Protein AF-A0A1V4VV35-F1 (afdb_monomer)

Sequence (202 aa):
MDNIDLPTLIKERLFLVLATIIVALTAGGLVCMILPAKYQANTILRLSQPENGFAGDTGANRMDYNSLMMYRQLARTYCELAESEQVLQKLSERVERKLSPGDLRRMVTVRKVKDLELLEILVRDTDPYRAAFIAGSLATLLQQEEKEAWKMNNLRIIIPASPDERRVGPNIFLCMLAAGLAGMLVSFILVAVMGYLRLWRE

pLDDT: mean 76.25, std 13.45, range [33.75, 90.81]

Radius of gyration: 26.46 Å; Cα contacts (8 Å, |Δi|>4): 266; chains: 1; bounding box: 50×44×81 Å

Structure (mmCIF, N/CA/C/O backbone):
data_AF-A0A1V4VV35-F1
#
_entry.id   AF-A0A1V4VV35-F1
#
loop_
_atom_site.group_PDB
_atom_site.id
_atom_site.type_symbol
_atom_site.label_atom_id
_atom_site.label_alt_id
_atom_site.label_comp_id
_atom_site.label_asym_id
_atom_site.label_entity_id
_atom_site.label_seq_id
_atom_site.pdbx_PDB_ins_code
_atom_site.Cartn_x
_atom_site.Cartn_y
_atom_site.Cartn_z
_atom_site.occupancy
_atom_site.B_iso_or_equiv
_atom_site.auth_seq_id
_atom_site.auth_comp_id
_atom_site.auth_asym_id
_atom_site.auth_atom_id
_atom_site.pdbx_PDB_model_num
ATOM 1 N N . MET A 1 1 ? -1.180 -10.677 51.831 1.00 42.53 1 MET A N 1
ATOM 2 C CA . MET A 1 1 ? -1.296 -10.301 50.408 1.00 42.53 1 MET A CA 1
ATOM 3 C C . MET A 1 1 ? -2.708 -10.667 50.020 1.00 42.53 1 MET A C 1
ATOM 5 O O . MET A 1 1 ? -2.950 -11.826 49.713 1.00 42.53 1 MET A O 1
ATOM 9 N N . ASP A 1 2 ? -3.638 -9.734 50.225 1.00 47.44 2 ASP A N 1
ATOM 10 C CA . ASP A 1 2 ? -5.061 -9.999 50.031 1.00 47.44 2 ASP A CA 1
ATOM 11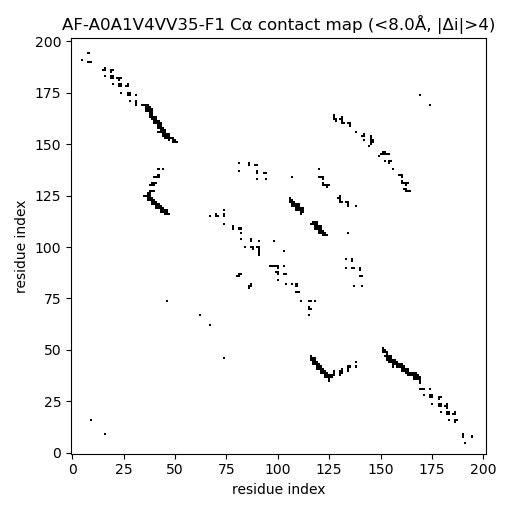 C C . ASP A 1 2 ? -5.325 -10.415 48.593 1.00 47.44 2 ASP A C 1
ATOM 13 O O . ASP A 1 2 ? -4.891 -9.766 47.638 1.00 47.44 2 ASP A O 1
ATOM 17 N N . ASN A 1 3 ? -5.998 -11.554 48.476 1.00 52.09 3 ASN A N 1
ATOM 18 C CA . ASN A 1 3 ? -6.479 -12.104 47.231 1.00 52.09 3 ASN A CA 1
ATOM 19 C C . ASN A 1 3 ? -7.544 -11.136 46.715 1.00 52.09 3 ASN A C 1
ATOM 21 O O . ASN A 1 3 ? -8.691 -11.171 47.148 1.00 52.09 3 ASN A O 1
ATOM 25 N N . ILE A 1 4 ? -7.144 -10.194 45.863 1.00 61.47 4 ILE A N 1
ATOM 26 C CA . ILE A 1 4 ? -8.090 -9.320 45.180 1.00 61.47 4 ILE A CA 1
ATOM 27 C C . ILE A 1 4 ? -8.929 -10.251 44.310 1.00 61.47 4 ILE A C 1
ATOM 29 O O . ILE A 1 4 ? -8.470 -10.699 43.257 1.00 61.47 4 ILE A O 1
ATOM 33 N N . ASP A 1 5 ? -10.142 -10.567 44.755 1.00 57.78 5 ASP A N 1
ATOM 34 C CA . ASP A 1 5 ? -11.097 -11.373 44.003 1.00 57.78 5 ASP A CA 1
ATOM 35 C C . ASP A 1 5 ? -11.648 -10.541 42.822 1.00 57.78 5 ASP A C 1
ATOM 37 O O . ASP A 1 5 ? -12.827 -10.211 42.716 1.00 57.78 5 ASP A O 1
ATOM 41 N N . LEU A 1 6 ? -10.770 -10.200 41.875 1.00 61.66 6 LEU A N 1
ATOM 42 C CA . LEU A 1 6 ? -11.095 -9.638 40.564 1.00 61.66 6 LEU A CA 1
ATOM 43 C C . LEU A 1 6 ? -12.295 -10.342 39.894 1.00 61.66 6 LEU A C 1
ATOM 45 O O . LEU A 1 6 ? -13.165 -9.641 39.368 1.00 61.66 6 LEU A O 1
ATOM 49 N N . PRO A 1 7 ? -12.420 -11.690 39.908 1.00 62.69 7 PRO A N 1
ATOM 50 C CA . PRO A 1 7 ? -13.553 -12.354 39.264 1.00 62.69 7 PRO A CA 1
ATOM 51 C C . PRO A 1 7 ? -14.913 -12.120 39.944 1.00 62.69 7 PRO A C 1
ATOM 53 O O . PRO A 1 7 ? -15.933 -12.179 39.251 1.00 62.69 7 PRO A O 1
ATOM 56 N N . THR A 1 8 ? -14.978 -11.846 41.253 1.00 61.66 8 THR A N 1
ATOM 57 C CA . THR A 1 8 ? -16.259 -11.569 41.937 1.00 61.66 8 THR A CA 1
ATOM 58 C C . THR A 1 8 ? -16.714 -10.130 41.689 1.00 61.66 8 THR A C 1
ATOM 60 O O . THR A 1 8 ? -17.877 -9.914 41.345 1.00 61.66 8 THR A O 1
ATOM 63 N N . LEU A 1 9 ? -15.780 -9.171 41.704 1.00 59.03 9 LEU A N 1
ATOM 64 C CA . LEU A 1 9 ? -16.006 -7.767 41.325 1.00 59.03 9 LEU A CA 1
ATOM 65 C C . LEU A 1 9 ? -16.506 -7.606 39.877 1.00 59.03 9 LEU A C 1
ATOM 67 O O . LEU A 1 9 ? -17.390 -6.788 39.609 1.00 59.03 9 LEU A O 1
ATOM 71 N N . ILE A 1 10 ? -15.980 -8.400 38.938 1.00 60.34 10 ILE A N 1
ATOM 72 C CA . ILE A 1 10 ? -16.415 -8.383 37.531 1.00 60.34 10 ILE A CA 1
ATOM 73 C C . ILE A 1 10 ? -17.829 -8.958 37.374 1.00 60.34 10 ILE A C 1
ATOM 75 O O . ILE A 1 10 ? -18.631 -8.399 36.625 1.00 60.34 10 ILE A O 1
ATOM 79 N N . LYS A 1 11 ? -18.165 -10.047 38.080 1.00 63.00 11 LYS A N 1
ATOM 80 C CA . LYS A 1 11 ? -19.505 -10.661 38.014 1.00 63.00 11 LYS A CA 1
ATOM 81 C C . LYS A 1 11 ? -20.604 -9.718 38.500 1.00 63.00 11 LYS A C 1
ATOM 83 O O . LYS A 1 11 ? -21.661 -9.656 37.880 1.00 63.00 11 LYS A O 1
ATOM 88 N N . GLU A 1 12 ? -20.347 -8.957 39.560 1.00 67.19 12 GLU A N 1
ATOM 89 C CA . GLU A 1 12 ? -21.323 -8.027 40.141 1.00 67.19 12 GLU A CA 1
ATOM 90 C C . GLU A 1 12 ? -21.560 -6.781 39.261 1.00 67.19 12 GLU A C 1
ATOM 92 O O . GLU A 1 12 ? -22.594 -6.118 39.347 1.00 67.19 12 GLU A O 1
ATOM 97 N N . ARG A 1 13 ? -20.612 -6.468 38.367 1.00 69.25 13 ARG A N 1
ATOM 98 C CA . ARG A 1 13 ? -20.644 -5.303 37.466 1.00 69.25 13 ARG A CA 1
ATOM 99 C C . ARG A 1 13 ? -20.572 -5.685 35.986 1.00 69.25 13 ARG A C 1
ATOM 101 O O . ARG A 1 13 ? -20.205 -4.852 35.156 1.00 69.25 13 ARG A O 1
ATOM 108 N N . LEU A 1 14 ? -20.997 -6.904 35.640 1.00 71.75 14 LEU A N 1
ATOM 109 C CA . LEU A 1 14 ? -20.983 -7.434 34.271 1.00 71.75 14 LEU A CA 1
ATOM 110 C C . LEU A 1 14 ? -21.707 -6.509 33.279 1.00 71.75 14 LEU A C 1
ATOM 112 O O . LEU A 1 14 ? -21.263 -6.342 32.147 1.00 71.75 14 LEU A O 1
ATOM 116 N N . PHE A 1 15 ? -22.777 -5.845 33.725 1.00 76.38 15 PHE A N 1
ATOM 117 C CA . PHE A 1 15 ? -23.516 -4.860 32.930 1.00 76.38 15 PHE A CA 1
ATOM 118 C C . PHE A 1 15 ? -22.639 -3.685 32.460 1.00 76.38 15 PHE A C 1
ATOM 120 O O . PHE A 1 15 ? -22.765 -3.231 31.327 1.00 76.38 15 PHE A O 1
ATOM 127 N N . LEU A 1 16 ? -21.715 -3.219 33.304 1.00 74.56 16 LEU A N 1
ATOM 128 C CA . LEU A 1 16 ? -20.831 -2.087 33.011 1.00 74.56 16 LEU A CA 1
ATOM 129 C C . LEU A 1 16 ? -19.739 -2.491 32.007 1.00 74.56 16 LEU A C 1
ATOM 131 O O . LEU A 1 16 ? -19.440 -1.737 31.085 1.00 74.56 16 LEU A O 1
ATOM 135 N N . VAL A 1 17 ? -19.215 -3.715 32.140 1.00 79.19 17 VAL A N 1
ATOM 136 C CA . VAL A 1 17 ? -18.270 -4.317 31.182 1.00 79.19 17 VAL A CA 1
ATOM 137 C C . VAL A 1 17 ? -18.921 -4.525 29.815 1.00 79.19 17 VAL A C 1
ATOM 139 O O . VAL A 1 17 ? -18.333 -4.224 28.780 1.00 79.19 17 VAL A O 1
ATOM 142 N N . LEU A 1 18 ? -20.166 -5.003 29.793 1.00 80.94 18 LEU A N 1
ATOM 143 C CA . LEU A 1 18 ? -20.905 -5.176 28.548 1.00 80.94 18 LEU A CA 1
ATOM 144 C C . LEU A 1 18 ? -21.183 -3.819 27.876 1.00 80.94 18 LEU A C 1
ATOM 146 O O . LEU A 1 18 ? -21.021 -3.688 26.665 1.00 80.94 18 LEU A O 1
ATOM 150 N N . ALA A 1 19 ? -21.545 -2.796 28.659 1.00 82.69 19 ALA A N 1
ATOM 151 C CA . ALA A 1 19 ? -21.822 -1.454 28.154 1.00 82.69 19 ALA A CA 1
ATOM 152 C C . ALA A 1 19 ? -20.590 -0.798 27.504 1.00 82.69 19 ALA A C 1
ATOM 154 O O . ALA A 1 19 ? -20.706 -0.238 26.416 1.00 82.69 19 ALA A O 1
ATOM 155 N N . THR A 1 20 ? -19.404 -0.896 28.113 1.00 81.88 20 THR A N 1
ATOM 156 C CA . THR A 1 20 ? -18.164 -0.327 27.547 1.00 81.88 20 THR A CA 1
ATOM 157 C C . THR A 1 20 ? -17.745 -1.030 26.259 1.00 81.88 20 THR A C 1
ATOM 159 O O . THR A 1 20 ? -17.336 -0.362 25.310 1.00 81.88 20 THR A O 1
ATOM 162 N N . ILE A 1 21 ? -17.910 -2.354 26.178 1.00 83.25 21 ILE A N 1
ATOM 163 C CA . ILE A 1 21 ? -17.658 -3.120 24.951 1.00 83.25 21 ILE A CA 1
ATOM 164 C C . ILE A 1 21 ? -18.637 -2.706 23.842 1.00 83.25 21 ILE A C 1
ATOM 166 O O . ILE A 1 21 ? -18.210 -2.472 22.713 1.00 83.25 21 ILE A O 1
ATOM 170 N N . ILE A 1 22 ? -19.931 -2.549 24.147 1.00 84.62 22 ILE A N 1
ATOM 171 C CA . ILE A 1 22 ? -20.940 -2.093 23.174 1.00 84.62 22 ILE A CA 1
ATOM 172 C C . ILE A 1 22 ? -20.623 -0.674 22.674 1.00 84.62 22 ILE A C 1
ATOM 174 O O . ILE A 1 22 ? -20.690 -0.411 21.470 1.00 84.62 22 ILE A O 1
ATOM 178 N N . VAL A 1 23 ? -20.224 0.237 23.564 1.00 86.62 23 VAL A N 1
ATOM 179 C CA . VAL A 1 23 ? -19.809 1.599 23.187 1.00 86.62 23 VAL A CA 1
ATOM 180 C C . VAL A 1 23 ? -18.550 1.569 22.314 1.00 86.62 23 VAL A C 1
ATOM 182 O O . VAL A 1 23 ? -18.492 2.251 21.295 1.00 86.62 23 VAL A O 1
ATOM 185 N N . ALA A 1 24 ? -17.562 0.736 22.646 1.00 84.62 24 ALA A N 1
ATOM 186 C CA . ALA A 1 24 ? -16.349 0.596 21.844 1.00 84.62 24 ALA A CA 1
ATOM 187 C C . ALA A 1 24 ? -16.635 0.014 20.449 1.00 84.62 24 ALA A C 1
ATOM 189 O O . ALA A 1 24 ? -16.094 0.500 19.457 1.00 84.62 24 ALA A O 1
ATOM 190 N N . LEU A 1 25 ? -17.520 -0.983 20.348 1.00 84.50 25 LEU A N 1
ATOM 191 C CA . LEU A 1 25 ? -17.922 -1.584 19.073 1.00 84.50 25 LEU A CA 1
ATOM 192 C C . LEU A 1 25 ? -18.711 -0.608 18.194 1.00 84.50 25 LEU A C 1
ATOM 194 O O . LEU A 1 25 ? -18.442 -0.511 16.997 1.00 84.50 25 LEU A O 1
ATOM 198 N N . THR A 1 26 ? -19.655 0.137 18.774 1.00 82.50 26 THR A N 1
ATOM 199 C CA . THR A 1 26 ? -20.428 1.152 18.040 1.00 82.50 26 THR A CA 1
ATOM 200 C C . THR A 1 26 ? -19.533 2.297 17.569 1.00 82.50 26 THR A C 1
ATOM 202 O O . THR A 1 26 ? -19.578 2.652 16.391 1.00 82.50 26 THR A O 1
ATOM 205 N N . ALA A 1 27 ? -18.644 2.803 18.430 1.00 82.06 27 ALA A N 1
ATOM 206 C CA . ALA A 1 27 ? -17.640 3.797 18.056 1.00 82.06 27 ALA A CA 1
ATOM 207 C C . ALA A 1 27 ? -16.693 3.277 16.960 1.00 82.06 27 ALA A C 1
ATOM 209 O O . ALA A 1 27 ? -16.462 3.966 15.970 1.00 82.06 27 ALA A O 1
ATOM 210 N N . GLY A 1 28 ? -16.190 2.044 17.082 1.00 80.62 28 GLY A N 1
ATOM 211 C CA . GLY A 1 28 ? -15.323 1.418 16.081 1.00 80.62 28 GLY A CA 1
ATOM 212 C C . GLY A 1 28 ? -16.002 1.232 14.721 1.00 80.62 28 GLY A C 1
ATOM 213 O O . GLY A 1 28 ? -15.382 1.473 13.683 1.00 80.62 28 GLY A O 1
ATOM 214 N N . GLY A 1 29 ? -17.287 0.864 14.716 1.00 79.62 29 GLY A N 1
ATOM 215 C CA . GLY A 1 29 ? -18.105 0.778 13.505 1.00 79.62 29 GLY A CA 1
ATOM 216 C C . GLY A 1 29 ? -18.306 2.140 12.833 1.00 79.62 29 GLY A C 1
ATOM 217 O O . GLY A 1 29 ? -18.072 2.268 11.632 1.00 79.62 29 GLY A O 1
ATOM 218 N N . LEU A 1 30 ? -18.654 3.169 13.614 1.00 80.19 30 LEU A N 1
ATOM 219 C CA . LEU A 1 30 ? -18.801 4.551 13.138 1.00 80.19 30 LEU A CA 1
ATOM 220 C C . LEU A 1 30 ? -17.497 5.093 12.540 1.00 80.19 30 LEU A C 1
ATOM 222 O O . LEU A 1 30 ? -17.502 5.624 11.432 1.00 80.19 30 LEU A O 1
ATOM 226 N N . VAL A 1 31 ? -16.367 4.901 13.225 1.00 78.25 31 VAL A N 1
ATOM 227 C CA . VAL A 1 31 ? -15.041 5.301 12.722 1.00 78.25 31 VAL A CA 1
ATOM 228 C C . VAL A 1 31 ? -14.728 4.608 11.394 1.00 78.25 31 VAL A C 1
ATOM 230 O O . VAL A 1 31 ? -14.222 5.243 10.472 1.00 78.25 31 VAL A O 1
ATOM 233 N N . CYS A 1 32 ? -15.073 3.325 11.257 1.00 73.88 32 CYS A N 1
ATOM 234 C CA . CYS A 1 32 ? -14.868 2.580 10.018 1.00 73.88 32 CYS A CA 1
ATOM 235 C C . CYS A 1 32 ? -15.725 3.099 8.850 1.00 73.88 32 CYS A C 1
ATOM 237 O O . CYS A 1 32 ? -15.257 3.091 7.715 1.00 73.88 32 CYS A O 1
ATOM 239 N N . MET A 1 33 ? -16.938 3.598 9.118 1.00 70.75 33 MET A N 1
ATOM 240 C CA . MET A 1 33 ? -17.793 4.222 8.097 1.00 70.75 33 MET A CA 1
ATOM 241 C C . MET A 1 33 ? -17.318 5.619 7.674 1.00 70.75 33 MET A C 1
ATOM 243 O O . MET A 1 33 ? -17.603 6.039 6.556 1.00 70.75 33 MET A O 1
ATOM 247 N N . ILE A 1 34 ? -16.601 6.333 8.546 1.00 73.56 34 ILE A N 1
ATOM 248 C CA . ILE A 1 34 ? -16.059 7.673 8.265 1.00 73.56 34 ILE A CA 1
ATOM 249 C C . ILE A 1 34 ? -14.697 7.592 7.552 1.00 73.56 34 ILE A C 1
ATOM 251 O O . ILE A 1 34 ? -14.317 8.509 6.824 1.00 73.56 34 ILE A O 1
ATOM 255 N N . LEU A 1 35 ? -13.950 6.498 7.737 1.00 73.81 35 LEU A N 1
ATOM 256 C CA . LEU A 1 35 ? -12.671 6.277 7.061 1.00 73.81 35 LEU A CA 1
ATOM 257 C C . LEU A 1 35 ? -12.863 6.213 5.532 1.00 73.81 35 LEU A C 1
ATOM 259 O O . LEU A 1 35 ? -13.739 5.491 5.051 1.00 73.81 35 LEU A O 1
ATOM 263 N N . PRO A 1 36 ? -12.035 6.928 4.745 1.00 68.69 36 PRO A N 1
ATOM 264 C CA . PRO A 1 36 ? -12.220 7.001 3.304 1.00 68.69 36 PRO A CA 1
ATOM 265 C C . PRO A 1 36 ? -12.018 5.628 2.657 1.00 68.69 36 PRO A C 1
ATOM 267 O O . PRO A 1 36 ? -11.101 4.878 3.014 1.00 68.69 36 PRO A O 1
ATOM 270 N N . ALA A 1 37 ? -12.879 5.315 1.685 1.00 71.88 37 ALA A N 1
ATOM 271 C CA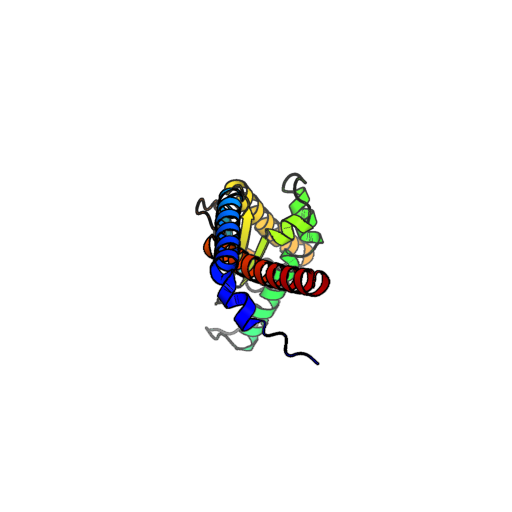 . ALA A 1 37 ? -12.760 4.106 0.884 1.00 71.88 37 ALA A CA 1
ATOM 272 C C . ALA A 1 37 ? -11.385 4.071 0.208 1.00 71.88 37 ALA A C 1
ATOM 274 O O . ALA A 1 37 ? -10.960 5.052 -0.401 1.00 71.88 37 ALA A O 1
ATOM 275 N N . LYS A 1 38 ? -10.691 2.938 0.327 1.00 79.19 38 LYS A N 1
ATOM 276 C CA . LYS A 1 38 ? -9.418 2.715 -0.363 1.00 79.19 38 LYS A CA 1
ATOM 277 C C . LYS A 1 38 ? -9.673 1.872 -1.603 1.00 79.19 38 LYS A C 1
ATOM 279 O O . LYS A 1 38 ? -10.256 0.793 -1.501 1.00 79.19 38 LYS A O 1
ATOM 284 N N . TYR A 1 39 ? -9.214 2.359 -2.743 1.00 82.88 39 TYR A N 1
ATOM 285 C CA . TYR A 1 39 ? -9.205 1.676 -4.031 1.00 82.88 39 TYR A CA 1
ATOM 286 C C . TYR A 1 39 ? -7.804 1.139 -4.298 1.00 82.88 39 TYR A C 1
ATOM 288 O O . TYR A 1 39 ? -6.837 1.600 -3.688 1.00 82.88 39 TYR A O 1
ATOM 296 N N . GLN A 1 40 ? -7.684 0.140 -5.165 1.00 84.62 40 GLN A N 1
ATOM 297 C CA . GLN A 1 40 ? -6.402 -0.493 -5.457 1.00 84.62 40 GLN A CA 1
ATOM 298 C C . GLN A 1 40 ? -6.220 -0.651 -6.954 1.00 84.62 40 GLN A C 1
ATOM 300 O O . GLN A 1 40 ? -6.916 -1.446 -7.561 1.00 84.62 40 GLN A O 1
ATOM 305 N N . ALA A 1 41 ? -5.233 0.022 -7.528 1.00 87.62 41 ALA A N 1
ATOM 306 C CA . ALA A 1 41 ? -4.806 -0.270 -8.889 1.00 87.62 41 ALA A CA 1
ATOM 307 C C . ALA A 1 41 ? -3.655 -1.277 -8.872 1.00 87.62 41 ALA A C 1
ATOM 309 O O . ALA A 1 41 ? -2.818 -1.257 -7.960 1.00 87.62 41 ALA A O 1
ATOM 310 N N . ASN A 1 42 ? -3.593 -2.137 -9.885 1.00 87.44 42 ASN A N 1
ATOM 311 C CA . ASN A 1 42 ? -2.464 -3.029 -10.105 1.00 87.44 42 ASN A CA 1
ATOM 312 C C . ASN A 1 42 ? -1.897 -2.895 -11.522 1.00 87.44 42 ASN A C 1
ATOM 314 O O . ASN A 1 42 ? -2.584 -2.520 -12.469 1.00 87.44 42 ASN A O 1
ATOM 318 N N . THR A 1 43 ? -0.607 -3.180 -11.650 1.00 86.00 43 THR A N 1
ATOM 319 C CA . THR A 1 43 ? 0.100 -3.290 -12.930 1.00 86.00 43 THR A CA 1
ATOM 320 C C . THR A 1 43 ? 1.082 -4.448 -12.849 1.00 86.00 43 THR A C 1
ATOM 322 O O . THR A 1 43 ? 1.630 -4.729 -11.777 1.00 86.00 43 THR A O 1
ATOM 325 N N . ILE A 1 44 ? 1.265 -5.151 -13.967 1.00 84.19 44 ILE A N 1
ATOM 326 C CA . ILE A 1 44 ? 2.080 -6.368 -14.021 1.00 84.19 44 ILE A CA 1
ATOM 327 C C . ILE A 1 44 ? 3.209 -6.178 -15.028 1.00 84.19 44 ILE A C 1
ATOM 329 O O . ILE A 1 44 ? 2.980 -5.928 -16.216 1.00 84.19 44 ILE A O 1
ATOM 333 N N . LEU A 1 45 ? 4.436 -6.339 -14.537 1.00 83.06 45 LEU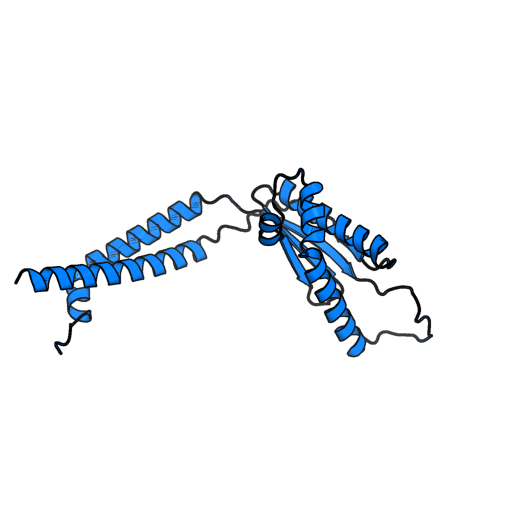 A N 1
ATOM 334 C CA . LEU A 1 45 ? 5.666 -6.291 -15.313 1.00 83.06 45 LEU A CA 1
ATOM 335 C C . LEU A 1 45 ? 6.246 -7.700 -15.445 1.00 83.06 45 LEU A C 1
ATOM 337 O O . LEU A 1 45 ? 6.322 -8.434 -14.462 1.00 83.06 45 LEU A O 1
ATOM 341 N N . ARG A 1 46 ? 6.689 -8.064 -16.649 1.00 81.88 46 ARG A N 1
ATOM 342 C CA . ARG A 1 46 ? 7.504 -9.255 -16.889 1.00 81.88 46 ARG A CA 1
ATOM 343 C C . ARG A 1 46 ? 8.969 -8.938 -16.685 1.00 81.88 46 ARG A C 1
ATOM 345 O O . ARG A 1 46 ? 9.458 -7.952 -17.237 1.00 81.88 46 ARG A O 1
ATOM 352 N N . LEU A 1 47 ? 9.652 -9.842 -16.003 1.00 73.62 47 LEU A N 1
ATOM 353 C CA . LEU A 1 47 ? 11.101 -9.948 -15.969 1.00 73.62 47 LEU A CA 1
ATOM 354 C C . LEU A 1 47 ? 11.529 -10.876 -17.112 1.00 73.62 47 LEU A C 1
ATOM 356 O O . LEU A 1 47 ? 11.104 -12.025 -17.177 1.00 73.62 47 LEU A O 1
ATOM 360 N N . SER A 1 48 ? 12.328 -10.366 -18.042 1.00 66.44 48 SER A N 1
ATOM 361 C CA . SER A 1 48 ? 12.956 -11.134 -19.121 1.00 66.44 48 SER A CA 1
ATOM 362 C C . SER A 1 48 ? 14.461 -11.241 -18.856 1.00 66.44 48 SER A C 1
ATOM 364 O O . SER A 1 48 ? 15.029 -10.414 -18.147 1.00 66.44 48 SER A O 1
ATOM 366 N N . GLN A 1 49 ? 15.104 -12.289 -19.362 1.00 58.16 49 GLN A N 1
ATOM 367 C CA . GLN A 1 49 ? 16.534 -12.517 -19.152 1.00 58.16 49 GLN A CA 1
ATOM 368 C C . GLN A 1 49 ? 17.371 -11.467 -19.914 1.00 58.16 49 GLN A C 1
ATOM 370 O O . GLN A 1 49 ? 17.007 -11.140 -21.045 1.00 58.16 49 GLN A O 1
ATOM 375 N N . PRO A 1 50 ? 18.488 -10.963 -19.345 1.00 51.75 50 PRO A N 1
ATOM 376 C CA . PRO A 1 50 ? 19.399 -10.080 -20.071 1.00 51.75 50 PRO A CA 1
ATOM 377 C C . PRO A 1 50 ? 19.902 -10.747 -21.351 1.00 51.75 50 PRO A C 1
ATOM 379 O O . PRO A 1 50 ? 20.531 -11.800 -21.295 1.00 51.75 50 PRO A O 1
ATOM 382 N N . GLU A 1 51 ? 19.684 -10.093 -22.494 1.00 45.91 51 GLU A N 1
ATOM 383 C CA . GLU A 1 51 ? 20.239 -10.488 -23.803 1.00 45.91 51 GLU A CA 1
ATOM 384 C C . GLU A 1 51 ? 21.774 -10.346 -23.881 1.00 45.91 51 GLU A C 1
ATOM 386 O O . GLU A 1 51 ? 22.397 -10.722 -24.873 1.00 45.91 51 GLU A O 1
ATOM 391 N N . ASN A 1 52 ? 22.431 -9.861 -22.826 1.00 37.44 52 ASN A N 1
ATOM 392 C CA . ASN A 1 52 ? 23.853 -9.550 -22.854 1.00 37.44 52 ASN A CA 1
ATOM 393 C C . ASN A 1 52 ? 24.683 -10.680 -22.214 1.00 37.44 52 ASN A C 1
ATOM 395 O O . ASN A 1 52 ? 24.946 -10.660 -21.013 1.00 37.44 52 ASN A O 1
ATOM 399 N N . GLY A 1 53 ? 25.160 -11.625 -23.037 1.00 39.16 53 GLY A N 1
ATOM 400 C CA . GLY A 1 53 ? 26.507 -12.194 -22.846 1.00 39.16 53 GLY A CA 1
ATOM 401 C C . GLY A 1 53 ? 26.682 -13.675 -22.486 1.00 39.16 53 GLY A C 1
ATOM 402 O O . GLY A 1 53 ? 27.817 -14.075 -22.264 1.00 39.16 53 GLY A O 1
ATOM 403 N N . PHE A 1 54 ? 25.640 -14.508 -22.483 1.00 34.03 54 PHE A N 1
ATOM 404 C CA . PHE A 1 54 ? 25.802 -15.974 -22.494 1.00 34.03 54 PHE A CA 1
ATOM 405 C C . PHE A 1 54 ? 24.979 -16.586 -23.630 1.00 34.03 54 PHE A C 1
ATOM 407 O O . PHE A 1 54 ? 24.112 -17.431 -23.432 1.00 34.03 54 PHE A O 1
ATOM 414 N N . ALA A 1 55 ? 25.270 -16.147 -24.857 1.00 40.94 55 ALA A N 1
ATOM 415 C CA . ALA A 1 55 ? 24.965 -16.922 -26.054 1.00 40.94 55 ALA A CA 1
ATOM 416 C C . ALA A 1 55 ? 25.951 -18.102 -26.124 1.00 40.94 55 ALA A C 1
ATOM 418 O O . ALA A 1 55 ? 26.919 -18.093 -26.878 1.00 40.94 55 ALA A O 1
ATOM 419 N N . GLY A 1 56 ? 25.721 -19.084 -25.258 1.00 33.75 56 GLY A N 1
ATOM 420 C CA . GLY A 1 56 ? 26.301 -20.415 -25.313 1.00 33.75 56 GLY A CA 1
ATOM 421 C C . GLY A 1 56 ? 25.152 -21.401 -25.428 1.00 33.75 56 GLY A C 1
ATOM 422 O O . GLY A 1 56 ? 24.658 -21.894 -24.424 1.00 33.75 56 GLY A O 1
ATOM 423 N N . ASP A 1 57 ? 24.666 -21.553 -26.657 1.00 42.47 57 ASP A N 1
ATOM 424 C CA . ASP A 1 57 ? 24.256 -22.825 -27.252 1.00 42.47 57 ASP A CA 1
ATOM 425 C C . ASP A 1 57 ? 23.843 -23.938 -26.267 1.00 42.47 57 ASP A C 1
ATOM 427 O O . ASP A 1 57 ? 24.701 -24.636 -25.739 1.00 42.47 57 ASP A O 1
ATOM 431 N N . THR A 1 58 ? 22.545 -24.124 -26.008 1.00 34.41 58 THR A N 1
ATOM 432 C CA . THR A 1 58 ? 21.844 -25.412 -26.198 1.00 34.41 58 THR A CA 1
ATOM 433 C C . THR A 1 58 ? 20.383 -25.327 -25.758 1.00 34.41 58 THR A C 1
ATOM 435 O O . THR A 1 58 ? 19.991 -24.544 -24.897 1.00 34.41 58 THR A O 1
ATOM 438 N N . GLY A 1 59 ? 19.555 -26.128 -26.422 1.00 36.34 59 GLY A N 1
ATOM 439 C CA . GLY A 1 59 ? 18.105 -26.098 -26.346 1.00 36.34 59 GLY A CA 1
ATOM 440 C C . GLY A 1 59 ? 17.460 -26.426 -24.994 1.00 36.34 59 GLY A C 1
ATOM 441 O O . GLY A 1 59 ? 18.054 -26.982 -24.080 1.00 36.34 59 GLY A O 1
ATOM 442 N N . ALA A 1 60 ? 16.147 -26.198 -25.003 1.00 36.31 60 ALA A N 1
ATOM 443 C CA . ALA A 1 60 ? 15.137 -26.906 -24.224 1.00 36.31 60 ALA A CA 1
ATOM 444 C C . ALA A 1 60 ? 15.058 -26.624 -22.711 1.00 36.31 60 ALA A C 1
ATOM 446 O O . ALA A 1 60 ? 15.774 -27.188 -21.894 1.00 36.31 60 ALA A O 1
ATOM 447 N N . ASN A 1 61 ? 14.009 -25.880 -22.346 1.00 46.06 61 ASN A N 1
ATOM 448 C CA . ASN A 1 61 ? 12.974 -26.342 -21.412 1.00 46.06 61 ASN A CA 1
ATOM 449 C C . ASN A 1 61 ? 13.444 -27.122 -20.167 1.00 46.06 61 ASN A C 1
ATOM 451 O O . ASN A 1 61 ? 12.940 -28.207 -19.864 1.00 46.06 61 ASN A O 1
ATOM 455 N N . ARG A 1 62 ? 14.386 -26.561 -19.415 1.00 44.47 62 ARG A N 1
ATOM 456 C CA . ARG A 1 62 ? 14.666 -26.990 -18.049 1.00 44.47 62 ARG A CA 1
ATOM 457 C C . ARG A 1 62 ? 14.737 -25.746 -17.184 1.00 44.47 62 ARG A C 1
ATOM 459 O O . ARG A 1 62 ? 15.718 -25.014 -17.225 1.00 44.47 62 ARG A O 1
ATOM 466 N N . MET A 1 63 ? 13.671 -25.506 -16.417 1.00 53.94 63 MET A N 1
ATOM 467 C CA . MET A 1 63 ? 13.740 -24.702 -15.197 1.00 53.94 63 MET A CA 1
ATOM 468 C C . MET A 1 63 ? 14.775 -25.357 -14.283 1.00 53.94 63 MET A C 1
ATOM 470 O O . MET A 1 63 ? 14.458 -26.231 -13.479 1.00 53.94 63 MET A O 1
ATOM 474 N N . ASP A 1 64 ? 16.034 -24.992 -14.476 1.00 62.38 64 ASP A N 1
ATOM 475 C CA . ASP A 1 64 ? 17.125 -25.458 -13.646 1.00 62.38 64 ASP A CA 1
ATOM 476 C C . ASP A 1 64 ? 17.027 -24.738 -12.298 1.00 62.38 64 ASP A C 1
ATOM 478 O O . ASP A 1 64 ? 16.720 -23.541 -12.250 1.00 62.38 64 ASP A O 1
ATOM 482 N N . TYR A 1 65 ? 17.261 -25.432 -11.188 1.00 61.69 65 TYR A N 1
ATOM 483 C CA . TYR A 1 65 ? 17.092 -24.863 -9.841 1.00 61.69 65 TYR A CA 1
ATOM 484 C C . TYR A 1 65 ? 17.896 -23.557 -9.657 1.00 61.69 65 TYR A C 1
ATOM 486 O O . TYR A 1 65 ? 17.453 -22.625 -8.982 1.00 61.69 65 TYR A O 1
ATOM 494 N N . ASN A 1 66 ? 19.042 -23.463 -10.337 1.00 69.62 66 ASN A N 1
ATOM 495 C CA . ASN A 1 66 ? 19.890 -22.275 -10.394 1.00 69.62 66 ASN A CA 1
ATOM 496 C C . ASN A 1 66 ? 19.183 -21.072 -11.057 1.00 69.62 66 ASN A C 1
ATOM 498 O O . ASN A 1 66 ? 19.146 -19.982 -10.485 1.00 69.62 66 ASN A O 1
ATOM 502 N N . SER A 1 67 ? 18.514 -21.282 -12.197 1.00 68.56 67 SER A N 1
ATOM 503 C CA . SER A 1 67 ? 17.741 -20.232 -12.880 1.00 68.56 67 SER A CA 1
ATOM 504 C C . SER A 1 67 ? 16.614 -19.686 -11.995 1.00 68.56 67 SER A C 1
ATOM 506 O O . SER A 1 67 ? 16.436 -18.473 -11.881 1.00 68.56 67 SER A O 1
ATOM 508 N N . LEU A 1 68 ? 15.921 -20.563 -11.261 1.00 71.69 68 LEU A N 1
ATOM 509 C CA . LEU A 1 68 ? 14.857 -20.173 -10.336 1.00 71.69 68 LEU A CA 1
ATOM 510 C C . LEU A 1 68 ? 15.394 -19.323 -9.172 1.00 71.69 68 LEU A C 1
ATOM 512 O O . LEU A 1 68 ? 14.749 -18.367 -8.737 1.00 71.69 68 LEU A O 1
ATOM 516 N N . MET A 1 69 ? 16.584 -19.652 -8.663 1.00 73.75 69 MET A N 1
ATOM 517 C CA . MET A 1 69 ? 17.251 -18.880 -7.614 1.00 73.75 69 MET A CA 1
ATOM 518 C C . MET A 1 69 ? 17.670 -17.490 -8.116 1.00 73.75 69 MET A C 1
ATOM 520 O O . MET A 1 69 ? 17.433 -16.501 -7.417 1.00 73.75 69 MET A O 1
ATOM 524 N N . MET A 1 70 ? 18.180 -17.399 -9.347 1.00 74.25 70 MET A N 1
ATOM 525 C CA . MET A 1 70 ? 18.504 -16.129 -10.000 1.00 74.25 70 MET A CA 1
ATOM 526 C C . MET A 1 70 ? 17.255 -15.249 -10.177 1.00 74.25 70 MET A C 1
ATOM 528 O O . MET A 1 70 ? 17.270 -14.090 -9.760 1.00 74.25 70 MET A O 1
ATOM 532 N N . TYR A 1 71 ? 16.143 -15.796 -10.689 1.00 73.69 71 TYR A N 1
ATOM 533 C CA . TYR A 1 71 ? 14.875 -15.062 -10.815 1.00 73.69 71 TYR A CA 1
ATOM 534 C C . TYR A 1 71 ? 14.357 -14.568 -9.463 1.00 73.69 71 TYR A C 1
ATOM 536 O O . TYR A 1 71 ? 13.938 -13.417 -9.337 1.00 73.69 71 TYR A O 1
ATOM 544 N N . ARG A 1 72 ? 14.441 -15.396 -8.410 1.00 77.56 72 ARG A N 1
ATOM 545 C CA . ARG A 1 72 ? 14.081 -14.967 -7.047 1.00 77.56 72 ARG A CA 1
ATOM 546 C C . ARG A 1 72 ? 14.903 -13.773 -6.592 1.00 77.56 72 ARG A C 1
ATOM 548 O O . ARG A 1 72 ? 14.333 -12.903 -5.932 1.00 77.56 72 ARG A O 1
ATOM 555 N N . GLN A 1 73 ? 16.202 -13.763 -6.882 1.00 78.88 73 GLN A N 1
ATOM 556 C CA . GLN A 1 73 ? 17.114 -12.698 -6.481 1.00 78.88 73 GLN A CA 1
ATOM 557 C C . GLN A 1 73 ? 16.857 -11.418 -7.274 1.00 78.88 73 GLN A C 1
ATOM 559 O O . GLN A 1 73 ? 16.582 -10.398 -6.653 1.00 78.88 73 GLN A O 1
ATOM 564 N N . LEU A 1 74 ? 16.812 -11.495 -8.608 1.00 79.06 74 LEU A N 1
ATOM 565 C CA . LEU A 1 74 ? 16.436 -10.379 -9.485 1.00 79.06 74 LEU A CA 1
ATOM 566 C C . LEU A 1 74 ? 15.132 -9.740 -9.020 1.00 79.06 74 LEU A C 1
ATOM 568 O O . LEU A 1 74 ? 15.075 -8.549 -8.736 1.00 79.06 74 LEU A O 1
ATOM 572 N N . ALA A 1 75 ? 14.092 -10.550 -8.855 1.00 80.50 75 ALA A N 1
ATOM 573 C CA . ALA A 1 75 ? 12.790 -10.047 -8.475 1.00 80.50 75 ALA A CA 1
ATOM 574 C C . ALA A 1 75 ? 12.783 -9.435 -7.055 1.00 80.50 75 ALA A C 1
ATOM 576 O O . ALA A 1 75 ? 12.015 -8.512 -6.806 1.00 80.50 75 ALA A O 1
ATOM 577 N N . ARG A 1 76 ? 13.630 -9.900 -6.112 1.00 83.50 76 ARG A N 1
ATOM 578 C CA . ARG A 1 76 ? 13.834 -9.202 -4.818 1.00 83.50 76 ARG A CA 1
ATOM 579 C C . ARG A 1 76 ? 14.484 -7.842 -5.031 1.00 83.50 76 ARG A C 1
ATOM 581 O O . ARG A 1 76 ? 13.981 -6.861 -4.501 1.00 83.50 76 ARG A O 1
ATOM 588 N N . THR A 1 77 ? 15.553 -7.786 -5.816 1.00 84.38 77 THR A N 1
ATOM 589 C CA . THR A 1 77 ? 16.272 -6.544 -6.095 1.00 84.38 77 THR A CA 1
ATOM 590 C C . THR A 1 77 ? 15.363 -5.513 -6.759 1.00 84.38 77 THR A C 1
ATOM 592 O O . THR A 1 77 ? 15.377 -4.357 -6.359 1.00 84.38 77 THR A O 1
ATOM 595 N N . TYR A 1 78 ? 14.508 -5.916 -7.703 1.00 82.88 78 TYR A N 1
ATOM 596 C CA . TYR A 1 78 ? 13.533 -5.005 -8.309 1.00 82.88 78 TYR A CA 1
ATOM 597 C C . TYR A 1 78 ? 12.451 -4.537 -7.327 1.00 82.88 78 TYR A C 1
ATOM 599 O O . TYR A 1 78 ? 12.070 -3.371 -7.379 1.00 82.88 78 TYR A O 1
ATOM 607 N N . CYS A 1 79 ? 11.981 -5.398 -6.413 1.00 84.81 79 CYS A N 1
ATOM 608 C CA . CYS A 1 79 ? 11.100 -4.966 -5.320 1.00 84.81 79 CYS A CA 1
ATOM 609 C C . CYS A 1 79 ? 11.782 -3.903 -4.442 1.00 84.81 79 CYS A C 1
ATOM 611 O O . CYS A 1 79 ? 11.198 -2.854 -4.189 1.00 84.81 79 CYS A O 1
ATOM 613 N N . GLU A 1 80 ? 13.019 -4.153 -4.005 1.00 85.62 80 GLU A N 1
ATOM 614 C CA . GLU A 1 80 ? 13.777 -3.222 -3.158 1.00 85.62 80 GLU A CA 1
ATOM 615 C C . GLU A 1 80 ? 14.087 -1.907 -3.881 1.00 85.62 80 GLU A C 1
ATOM 617 O O . GLU A 1 80 ? 13.980 -0.836 -3.289 1.00 85.62 80 GLU A O 1
ATOM 622 N N . LEU A 1 81 ? 14.408 -1.970 -5.175 1.00 86.50 81 LEU A N 1
ATOM 623 C CA . LEU A 1 81 ? 14.650 -0.791 -6.000 1.00 86.50 81 LEU A CA 1
ATOM 624 C C . LEU A 1 81 ? 13.380 0.051 -6.162 1.00 86.50 81 LEU A C 1
ATOM 626 O O . LEU A 1 81 ? 13.440 1.272 -6.031 1.00 86.50 81 LEU A O 1
ATOM 630 N N . ALA A 1 82 ? 12.228 -0.581 -6.392 1.00 85.56 82 ALA A N 1
ATOM 631 C CA . ALA A 1 82 ? 10.947 0.113 -6.518 1.00 85.56 82 ALA A CA 1
ATOM 632 C C . ALA A 1 82 ? 10.531 0.854 -5.241 1.00 85.56 82 ALA A C 1
ATOM 634 O O . ALA A 1 82 ? 9.878 1.893 -5.318 1.00 85.56 82 ALA A O 1
ATOM 635 N N . GLU A 1 83 ? 10.925 0.333 -4.080 1.00 86.25 83 GLU A N 1
ATOM 636 C CA . GLU A 1 83 ? 10.671 0.939 -2.770 1.00 86.25 83 GLU A CA 1
ATOM 637 C C . GLU A 1 83 ? 11.829 1.822 -2.276 1.00 86.25 83 GLU A C 1
ATOM 639 O O . GLU A 1 83 ? 11.764 2.374 -1.172 1.00 86.25 83 GLU A O 1
ATOM 644 N N . SER A 1 84 ? 12.890 1.970 -3.075 1.00 89.06 84 SER A N 1
ATOM 645 C CA . SER A 1 84 ? 14.043 2.793 -2.724 1.00 89.06 84 SER A CA 1
ATOM 646 C C . SER A 1 84 ? 13.682 4.277 -2.698 1.00 89.06 84 SER A C 1
ATOM 648 O O . SER A 1 84 ? 12.851 4.761 -3.471 1.00 89.06 84 SER A O 1
ATOM 650 N N . GLU A 1 85 ? 14.344 5.029 -1.819 1.00 87.00 85 GLU A N 1
ATOM 651 C CA . GLU A 1 85 ? 14.083 6.460 -1.643 1.00 87.00 85 GLU A CA 1
ATOM 652 C C . GLU A 1 85 ? 14.282 7.251 -2.942 1.00 87.00 85 GLU A C 1
ATOM 654 O O . GLU A 1 85 ? 13.466 8.109 -3.262 1.00 87.00 85 GLU A O 1
ATOM 659 N N . GLN A 1 86 ? 15.295 6.900 -3.739 1.00 86.75 86 GLN A N 1
ATOM 660 C CA . GLN A 1 86 ? 15.586 7.557 -5.016 1.00 86.75 86 GLN A CA 1
ATOM 661 C C . GLN A 1 86 ? 14.443 7.390 -6.027 1.00 86.75 86 GLN A C 1
ATOM 663 O O . GLN A 1 86 ? 14.011 8.364 -6.645 1.00 86.75 86 GLN A O 1
ATOM 668 N N . VAL A 1 87 ? 13.917 6.169 -6.179 1.00 87.88 87 VAL A N 1
ATOM 669 C CA . VAL A 1 87 ? 12.810 5.889 -7.107 1.00 87.88 87 VAL A CA 1
ATOM 670 C C . VAL A 1 87 ? 11.515 6.530 -6.614 1.00 87.88 87 VAL A C 1
ATOM 672 O O . VAL A 1 87 ? 10.793 7.144 -7.401 1.00 87.88 87 VAL A O 1
ATOM 675 N N . LEU A 1 88 ? 11.234 6.458 -5.311 1.00 89.19 88 LEU A N 1
ATOM 676 C CA . LEU A 1 88 ? 10.054 7.089 -4.716 1.00 89.19 88 LEU A CA 1
ATOM 677 C C . LEU A 1 88 ? 10.108 8.621 -4.784 1.00 89.19 88 LEU A C 1
ATOM 679 O O . LEU A 1 88 ? 9.071 9.261 -4.957 1.00 89.19 88 LEU A O 1
ATOM 683 N N . GLN A 1 89 ? 11.296 9.220 -4.694 1.00 89.06 89 GLN A N 1
ATOM 684 C CA . GLN A 1 89 ? 11.487 10.657 -4.870 1.00 89.06 89 GLN A CA 1
ATOM 685 C C . GLN A 1 89 ? 11.208 11.081 -6.316 1.00 89.06 89 GLN A C 1
ATOM 687 O O . GLN A 1 89 ? 10.405 11.988 -6.535 1.00 89.06 89 GLN A O 1
ATOM 692 N N . LYS A 1 90 ? 11.765 10.369 -7.305 1.00 87.69 90 LYS A N 1
ATOM 693 C CA . LYS A 1 90 ? 11.449 10.589 -8.729 1.00 87.69 90 LYS A CA 1
ATOM 694 C C . LYS A 1 90 ? 9.955 10.389 -9.024 1.00 87.69 90 LYS A C 1
ATOM 696 O O . LYS A 1 90 ? 9.359 11.142 -9.795 1.00 87.69 90 LYS A O 1
ATOM 701 N N . LEU A 1 91 ? 9.317 9.407 -8.383 1.00 89.12 91 LEU A N 1
ATOM 702 C CA . LEU A 1 91 ? 7.872 9.187 -8.488 1.00 89.12 91 LEU A CA 1
ATOM 703 C C . LEU A 1 91 ? 7.072 10.352 -7.892 1.00 89.12 91 LEU A C 1
ATOM 705 O O . LEU A 1 91 ? 6.118 10.807 -8.518 1.00 89.12 91 LEU A O 1
ATOM 709 N N . SER A 1 92 ? 7.466 10.864 -6.725 1.00 88.88 92 SER A N 1
ATOM 710 C CA . SER A 1 92 ? 6.838 12.037 -6.099 1.00 88.88 92 SER A CA 1
ATOM 711 C C . SER A 1 92 ? 6.865 13.255 -7.023 1.00 88.88 92 SER A C 1
ATOM 713 O O . SER A 1 92 ? 5.848 13.933 -7.189 1.00 88.88 92 SER A O 1
ATOM 715 N N . GLU A 1 93 ? 7.992 13.493 -7.694 1.00 87.75 93 GLU A N 1
ATOM 716 C CA . GLU A 1 93 ? 8.126 14.578 -8.669 1.00 87.75 93 GLU A CA 1
ATOM 717 C C . GLU A 1 93 ? 7.184 14.411 -9.866 1.00 87.75 93 GLU A C 1
ATOM 719 O O . GLU A 1 93 ? 6.599 15.390 -10.328 1.00 87.75 93 GLU A O 1
ATOM 724 N N . ARG A 1 94 ? 6.979 13.172 -10.327 1.00 85.12 94 ARG A N 1
ATOM 725 C CA . ARG A 1 94 ? 6.106 12.848 -11.465 1.00 85.12 94 ARG A CA 1
ATOM 726 C C . ARG A 1 94 ? 4.612 12.908 -11.126 1.00 85.12 94 ARG A C 1
ATOM 728 O O . ARG A 1 94 ? 3.802 13.164 -12.010 1.00 85.12 94 ARG A O 1
ATOM 735 N N . VAL A 1 95 ? 4.241 12.706 -9.860 1.00 83.88 95 VAL A N 1
ATOM 736 C CA . VAL A 1 95 ? 2.850 12.733 -9.358 1.00 83.88 95 VAL A CA 1
ATOM 737 C C . VAL A 1 95 ? 2.535 14.086 -8.686 1.00 83.88 95 VAL A C 1
ATOM 739 O O . VAL A 1 95 ? 1.898 14.169 -7.636 1.00 83.88 95 VAL A O 1
ATOM 742 N N . GLU A 1 96 ? 2.998 15.180 -9.296 1.00 74.19 96 GLU A N 1
ATOM 743 C CA . GLU A 1 96 ? 2.709 16.572 -8.899 1.00 74.19 96 GLU A CA 1
ATOM 744 C C . GLU A 1 96 ? 3.193 16.994 -7.492 1.00 74.19 96 GLU A C 1
ATOM 746 O O . GLU A 1 96 ? 2.667 17.955 -6.931 1.00 74.19 96 GLU A O 1
ATOM 751 N N . ARG A 1 97 ? 4.176 16.307 -6.885 1.00 74.06 97 ARG A N 1
ATOM 752 C CA . ARG A 1 97 ? 4.749 16.616 -5.549 1.00 74.06 97 ARG A CA 1
ATOM 753 C C . ARG A 1 97 ? 3.754 16.681 -4.381 1.00 74.06 97 ARG A C 1
ATOM 755 O O . ARG A 1 97 ? 4.111 17.107 -3.286 1.00 74.06 97 ARG A O 1
ATOM 762 N N . LYS A 1 98 ? 2.512 16.229 -4.562 1.00 75.75 98 LYS A N 1
ATOM 763 C CA . LYS A 1 98 ? 1.498 16.231 -3.490 1.00 75.75 98 LYS A CA 1
ATOM 764 C C . LYS A 1 98 ? 1.739 15.153 -2.429 1.00 75.75 98 LYS A C 1
ATOM 766 O O . LYS A 1 98 ? 1.136 15.219 -1.364 1.00 75.75 98 LYS A O 1
ATOM 771 N N . LEU A 1 99 ? 2.562 14.148 -2.729 1.00 83.00 99 LEU A N 1
ATOM 772 C CA . LEU A 1 99 ? 2.849 13.015 -1.847 1.00 83.00 99 LEU A CA 1
ATOM 773 C C . LEU A 1 99 ? 4.332 12.983 -1.509 1.00 83.00 99 LEU A C 1
ATOM 775 O O . LEU A 1 99 ? 5.169 13.053 -2.411 1.00 83.00 99 LEU A O 1
ATOM 779 N N . SER A 1 100 ? 4.659 12.828 -0.227 1.00 87.81 100 SER A N 1
ATOM 780 C CA . SER A 1 100 ? 6.041 12.586 0.176 1.00 87.81 100 SER A CA 1
ATOM 781 C C . SER A 1 100 ? 6.478 11.162 -0.216 1.00 87.81 100 SER A C 1
ATOM 783 O O . SER A 1 100 ? 5.630 10.271 -0.353 1.00 87.81 100 SER A O 1
ATOM 785 N N . PRO A 1 101 ? 7.790 10.888 -0.346 1.00 86.12 101 PRO A N 1
ATOM 786 C CA . PRO A 1 101 ? 8.292 9.524 -0.532 1.00 86.12 101 PRO A CA 1
ATOM 787 C C . PRO A 1 101 ? 7.804 8.561 0.562 1.00 86.12 101 PRO A C 1
ATOM 789 O O . PRO A 1 101 ? 7.517 7.397 0.288 1.00 86.12 101 PRO A O 1
ATOM 792 N N . GLY A 1 102 ? 7.643 9.056 1.796 1.00 85.88 102 GLY A N 1
ATOM 793 C CA . GLY A 1 102 ? 7.108 8.282 2.917 1.00 85.88 102 GLY A CA 1
ATOM 794 C C . GLY A 1 102 ? 5.640 7.888 2.739 1.00 85.88 102 GLY A C 1
ATOM 795 O O . GLY A 1 102 ? 5.266 6.765 3.081 1.00 85.8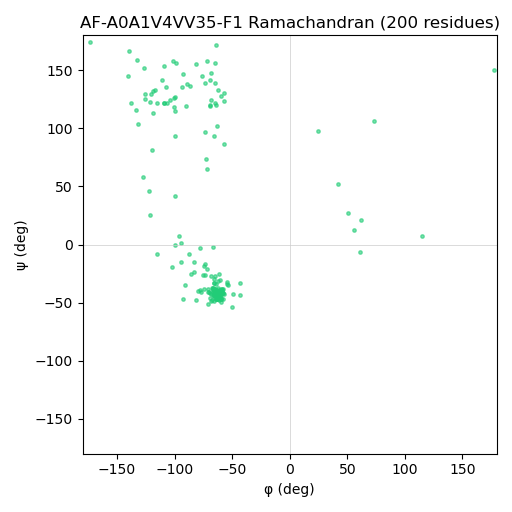8 102 GLY A O 1
ATOM 796 N N . ASP A 1 103 ? 4.820 8.770 2.166 1.00 86.75 103 ASP A N 1
ATOM 797 C CA . ASP A 1 103 ? 3.421 8.465 1.850 1.00 86.75 103 ASP A CA 1
ATOM 798 C C . ASP A 1 103 ? 3.335 7.442 0.717 1.00 86.75 103 ASP A C 1
ATOM 800 O O . ASP A 1 103 ? 2.643 6.431 0.845 1.00 86.75 103 ASP A O 1
ATOM 804 N N . LEU A 1 104 ? 4.118 7.643 -0.349 1.00 87.69 104 LEU A N 1
ATOM 805 C CA . LEU A 1 104 ? 4.196 6.712 -1.476 1.00 87.69 104 LEU A CA 1
ATOM 806 C C . LEU A 1 104 ? 4.630 5.317 -1.023 1.00 87.69 104 LEU A C 1
ATOM 808 O O . LEU A 1 104 ? 4.009 4.334 -1.418 1.00 87.69 104 LEU A O 1
ATOM 812 N N . ARG A 1 105 ? 5.609 5.219 -0.117 1.00 87.94 105 ARG A N 1
ATOM 813 C CA . ARG A 1 105 ? 6.056 3.938 0.450 1.00 87.94 105 ARG A CA 1
ATOM 814 C C . ARG A 1 105 ? 4.951 3.184 1.194 1.00 87.94 105 ARG A C 1
ATOM 816 O O . ARG A 1 105 ? 4.972 1.962 1.246 1.00 87.94 105 ARG A O 1
ATOM 823 N N . ARG A 1 106 ? 3.989 3.892 1.793 1.00 86.44 106 ARG A N 1
ATOM 824 C CA . ARG A 1 106 ? 2.838 3.277 2.485 1.00 86.44 106 ARG A CA 1
ATOM 825 C C . ARG A 1 106 ? 1.710 2.891 1.530 1.00 86.44 106 ARG A C 1
ATOM 827 O O . ARG A 1 106 ? 0.880 2.052 1.877 1.00 86.44 106 ARG A O 1
ATOM 834 N N . MET A 1 107 ? 1.641 3.540 0.372 1.00 87.19 107 MET A N 1
ATOM 835 C CA . MET A 1 107 ? 0.597 3.334 -0.632 1.00 87.19 107 MET A CA 1
ATOM 836 C C . MET A 1 107 ? 0.968 2.259 -1.652 1.00 87.19 107 MET A C 1
ATOM 838 O O . MET A 1 107 ? 0.086 1.543 -2.125 1.00 87.19 107 MET A O 1
ATOM 842 N N . VAL A 1 108 ? 2.252 2.173 -1.996 1.00 89.81 108 VAL A N 1
ATOM 843 C CA . VAL A 1 108 ? 2.814 1.243 -2.972 1.00 89.81 108 VAL A CA 1
ATOM 844 C C . VAL A 1 108 ? 3.205 -0.055 -2.272 1.00 89.81 108 VAL A C 1
ATOM 846 O O . VAL A 1 108 ? 3.763 -0.064 -1.180 1.00 89.81 108 VAL A O 1
ATOM 849 N N . THR A 1 109 ? 2.917 -1.180 -2.906 1.00 89.62 109 THR A N 1
ATOM 850 C CA . THR A 1 109 ? 3.399 -2.497 -2.500 1.00 89.62 109 THR A CA 1
ATOM 851 C C . THR A 1 109 ? 3.818 -3.243 -3.748 1.00 89.62 109 THR A C 1
ATOM 853 O O . THR A 1 109 ? 3.000 -3.450 -4.644 1.00 89.62 109 THR A O 1
ATOM 856 N N . VAL A 1 110 ? 5.077 -3.668 -3.808 1.00 88.88 110 VAL A N 1
ATOM 857 C CA . VAL A 1 110 ? 5.592 -4.423 -4.951 1.00 88.88 110 VAL A CA 1
ATOM 858 C C . VAL A 1 110 ? 5.827 -5.864 -4.533 1.00 88.88 110 VAL A C 1
ATOM 860 O O . VAL A 1 110 ? 6.577 -6.146 -3.601 1.00 88.88 110 VAL A O 1
ATOM 863 N N . ARG A 1 111 ? 5.181 -6.807 -5.219 1.00 87.88 111 ARG A N 1
ATOM 864 C CA . ARG A 1 111 ? 5.278 -8.233 -4.898 1.00 87.88 111 ARG A CA 1
ATOM 865 C C . ARG A 1 111 ? 5.537 -9.077 -6.130 1.00 87.88 111 ARG A C 1
ATOM 867 O O . ARG A 1 111 ? 5.240 -8.703 -7.256 1.00 87.88 111 ARG A O 1
ATOM 874 N N . LYS A 1 112 ? 6.067 -10.266 -5.886 1.00 84.94 112 LYS A N 1
ATOM 875 C CA . LYS A 1 112 ? 6.350 -11.262 -6.918 1.00 84.94 112 LYS A CA 1
ATOM 876 C C . LYS A 1 112 ? 5.169 -12.209 -7.040 1.00 84.94 112 LYS A C 1
ATOM 878 O O . LYS A 1 112 ? 4.653 -12.665 -6.018 1.00 84.94 112 LYS A O 1
ATOM 883 N N . VAL A 1 113 ? 4.760 -12.517 -8.264 1.00 80.62 113 VAL A N 1
ATOM 884 C CA . VAL A 1 113 ? 3.736 -13.536 -8.530 1.00 80.62 113 VAL A CA 1
ATOM 885 C C . VAL A 1 113 ? 4.393 -14.923 -8.492 1.00 80.62 113 VAL A C 1
ATOM 887 O O . VAL A 1 113 ? 5.607 -15.033 -8.670 1.00 80.62 113 VAL A O 1
ATOM 890 N N . LYS A 1 114 ? 3.606 -15.971 -8.205 1.00 62.34 114 LYS A N 1
ATOM 891 C CA . LYS A 1 114 ? 4.049 -17.353 -7.909 1.00 62.34 114 LYS A CA 1
ATOM 892 C C . LYS A 1 114 ? 5.153 -17.905 -8.822 1.00 62.34 114 LYS A C 1
ATOM 894 O O . LYS A 1 114 ? 6.009 -18.624 -8.316 1.00 62.34 114 LYS A O 1
ATOM 899 N N . ASP A 1 115 ? 5.176 -17.515 -10.093 1.00 64.25 115 ASP A N 1
ATOM 900 C CA . ASP A 1 115 ? 6.104 -18.058 -11.090 1.00 64.25 115 ASP A CA 1
ATOM 901 C C . ASP A 1 115 ? 7.373 -17.207 -11.291 1.00 64.25 115 ASP A C 1
ATOM 903 O O . ASP A 1 115 ? 8.182 -17.510 -12.154 1.00 64.25 115 ASP A O 1
ATOM 907 N N . LEU A 1 116 ? 7.593 -16.167 -10.467 1.00 65.56 116 LEU A N 1
ATOM 908 C CA . LEU A 1 116 ? 8.815 -15.334 -10.383 1.00 65.56 116 LEU A CA 1
ATOM 909 C C . LEU A 1 116 ? 9.213 -14.558 -11.650 1.00 65.56 116 LEU A C 1
ATOM 911 O O . LEU A 1 116 ? 10.097 -13.707 -11.585 1.00 65.56 116 LEU A O 1
ATOM 915 N N . GLU A 1 117 ? 8.521 -14.785 -12.760 1.00 72.12 117 GLU A N 1
ATOM 916 C CA . GLU A 1 117 ? 8.650 -14.046 -14.018 1.00 72.12 117 GLU A CA 1
ATOM 917 C C . GLU A 1 117 ? 7.834 -12.748 -14.026 1.00 72.12 117 GLU A C 1
ATOM 919 O O . GLU A 1 117 ? 8.032 -11.888 -14.883 1.00 72.12 117 GLU A O 1
ATOM 924 N N . LEU A 1 118 ? 6.907 -12.599 -13.077 1.00 81.19 118 LEU A N 1
ATOM 925 C CA . LEU A 1 118 ? 5.979 -11.478 -13.009 1.00 81.19 118 LEU A CA 1
ATOM 926 C C . LEU A 1 118 ? 6.138 -10.713 -11.693 1.00 81.19 118 LEU A C 1
ATOM 928 O O . LEU A 1 118 ? 6.082 -11.281 -10.596 1.00 81.19 118 LEU A O 1
ATOM 932 N N . LEU A 1 119 ? 6.284 -9.402 -11.828 1.00 85.12 119 LEU A N 1
ATOM 933 C CA . LEU A 1 119 ? 6.266 -8.428 -10.753 1.00 85.12 119 LEU A CA 1
ATOM 934 C C . LEU A 1 119 ? 4.921 -7.703 -10.782 1.00 85.12 119 LEU A C 1
ATOM 936 O O . LEU A 1 119 ? 4.538 -7.128 -11.798 1.00 85.12 119 LEU A O 1
ATOM 940 N N . GLU A 1 120 ? 4.207 -7.730 -9.668 1.00 88.69 120 GLU A N 1
ATOM 941 C CA . GLU A 1 120 ? 2.947 -7.024 -9.495 1.00 88.69 120 GLU A CA 1
ATOM 942 C C . GLU A 1 120 ? 3.173 -5.812 -8.592 1.00 88.69 120 GLU A C 1
ATOM 944 O O . GLU A 1 120 ? 3.602 -5.940 -7.442 1.00 88.69 120 GLU A O 1
ATOM 949 N N . ILE A 1 121 ? 2.864 -4.630 -9.114 1.00 89.94 121 ILE A N 1
ATOM 950 C CA . ILE A 1 121 ? 2.860 -3.382 -8.354 1.00 89.94 121 ILE A CA 1
ATOM 951 C C . ILE A 1 121 ? 1.414 -3.084 -7.996 1.00 89.94 121 ILE A C 1
ATOM 953 O O . ILE A 1 121 ? 0.557 -3.015 -8.876 1.00 89.94 121 ILE A O 1
ATOM 957 N N . LEU A 1 122 ? 1.154 -2.881 -6.710 1.00 89.75 122 LEU A N 1
ATOM 958 C CA . LEU A 1 122 ? -0.156 -2.513 -6.194 1.00 89.75 122 LEU A CA 1
ATOM 959 C C . LEU A 1 122 ? -0.067 -1.149 -5.549 1.00 89.75 122 LEU A C 1
ATOM 961 O O . LEU A 1 122 ? 0.821 -0.903 -4.737 1.00 89.75 122 LEU A O 1
ATOM 965 N N . VAL A 1 123 ? -1.014 -0.283 -5.878 1.00 89.31 123 VAL A N 1
ATOM 966 C CA . VAL A 1 123 ? -1.099 1.046 -5.283 1.00 89.31 123 VAL A CA 1
ATOM 967 C C . VAL A 1 123 ? -2.480 1.244 -4.707 1.00 89.31 123 VAL A C 1
ATOM 969 O O . VAL A 1 123 ? -3.476 1.012 -5.388 1.00 89.31 123 VAL A O 1
ATOM 972 N N . ARG A 1 124 ? -2.532 1.672 -3.445 1.00 88.19 124 ARG A N 1
ATOM 973 C CA . ARG A 1 124 ? -3.777 1.978 -2.745 1.00 88.19 124 ARG A CA 1
ATOM 974 C C . ARG A 1 124 ? -3.924 3.477 -2.534 1.00 88.19 124 ARG A C 1
ATOM 976 O O . ARG A 1 124 ? -3.092 4.078 -1.861 1.00 88.19 124 ARG A O 1
ATOM 983 N N . ASP A 1 125 ? -5.005 4.049 -3.050 1.00 87.25 125 ASP A N 1
ATOM 984 C CA . ASP A 1 125 ? -5.35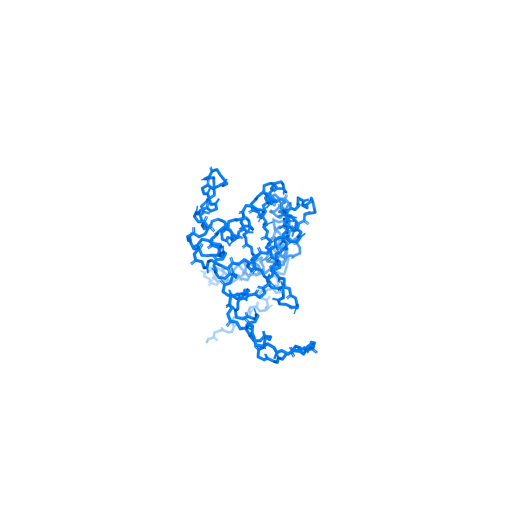5 5.466 -2.885 1.00 87.25 125 ASP A CA 1
ATOM 985 C C . ASP A 1 125 ? -6.869 5.615 -2.654 1.00 87.25 125 ASP A C 1
ATOM 987 O O . ASP A 1 125 ? -7.640 4.667 -2.804 1.00 87.25 125 ASP A O 1
ATOM 991 N N . THR A 1 126 ? -7.296 6.798 -2.225 1.00 84.44 126 THR A N 1
ATOM 992 C CA . THR A 1 126 ? -8.709 7.179 -2.106 1.00 84.44 126 THR A CA 1
ATOM 993 C C . THR A 1 126 ? -9.373 7.454 -3.454 1.00 84.44 126 THR A C 1
ATOM 995 O O . THR A 1 126 ? -10.596 7.438 -3.534 1.00 84.44 126 THR A O 1
ATOM 998 N N . ASP A 1 127 ? -8.584 7.690 -4.502 1.00 84.44 127 ASP A N 1
ATOM 999 C CA . ASP A 1 127 ? -9.033 7.885 -5.876 1.00 84.44 127 ASP A CA 1
ATOM 1000 C C . ASP A 1 127 ? -8.501 6.739 -6.770 1.00 84.44 127 ASP A C 1
ATOM 1002 O O . ASP A 1 127 ? -7.282 6.533 -6.852 1.00 84.44 127 ASP A O 1
ATOM 1006 N N . PRO A 1 128 ? -9.383 5.972 -7.445 1.00 85.06 128 PRO A N 1
ATOM 1007 C CA . PRO A 1 128 ? -8.976 4.854 -8.297 1.00 85.06 128 PRO A CA 1
ATOM 1008 C C . PRO A 1 128 ? -8.139 5.293 -9.510 1.00 85.06 128 PRO A C 1
ATOM 1010 O O . PRO A 1 128 ? -7.213 4.579 -9.903 1.00 85.06 128 PRO A O 1
ATOM 1013 N N . TYR A 1 129 ? -8.400 6.474 -10.081 1.00 87.94 129 TYR A N 1
ATOM 1014 C CA . TYR A 1 129 ? -7.624 7.019 -11.198 1.00 87.94 129 TYR A CA 1
ATOM 1015 C C . TYR A 1 129 ? -6.239 7.447 -10.740 1.00 87.94 129 TYR A C 1
ATOM 1017 O O . TYR A 1 129 ? -5.243 7.160 -11.407 1.00 87.94 129 TYR A O 1
ATOM 1025 N N . ARG A 1 130 ? -6.155 8.075 -9.564 1.00 88.00 130 ARG A N 1
ATOM 1026 C CA . ARG A 1 130 ? -4.868 8.442 -8.969 1.00 88.00 130 ARG A CA 1
ATOM 1027 C C . ARG A 1 130 ? -4.033 7.207 -8.640 1.00 88.00 130 ARG A C 1
ATOM 1029 O O . ARG A 1 130 ? -2.842 7.190 -8.943 1.00 88.00 130 ARG A O 1
ATOM 1036 N N . ALA A 1 131 ? -4.648 6.158 -8.089 1.00 87.81 131 ALA A N 1
ATOM 1037 C CA . ALA A 1 131 ? -3.973 4.885 -7.842 1.00 87.81 131 ALA A CA 1
ATOM 1038 C C . ALA A 1 131 ? -3.392 4.291 -9.136 1.00 87.81 131 ALA A C 1
ATOM 1040 O O . ALA A 1 131 ? -2.221 3.906 -9.165 1.00 87.81 131 ALA A O 1
ATOM 1041 N N . ALA A 1 132 ? -4.180 4.260 -10.216 1.00 87.50 132 ALA A N 1
ATOM 1042 C CA . ALA A 1 132 ? -3.734 3.752 -11.513 1.00 87.50 132 ALA A CA 1
ATOM 1043 C C . ALA A 1 132 ? -2.601 4.594 -12.103 1.00 87.50 132 ALA A C 1
ATOM 1045 O O . ALA A 1 132 ? -1.604 4.052 -12.580 1.00 87.50 132 ALA A O 1
ATOM 1046 N N . PHE A 1 133 ? -2.709 5.918 -12.003 1.00 89.81 133 PHE A N 1
ATOM 1047 C CA . PHE A 1 133 ? -1.678 6.832 -12.473 1.00 89.81 133 PHE A CA 1
ATOM 1048 C C . PHE A 1 133 ? -0.348 6.634 -11.735 1.00 89.81 133 PHE A C 1
ATOM 1050 O O . PHE A 1 133 ? 0.703 6.560 -12.375 1.00 89.81 133 PHE A O 1
ATOM 1057 N N . ILE A 1 134 ? -0.377 6.491 -10.405 1.00 90.44 134 ILE A N 1
ATOM 1058 C CA . ILE A 1 134 ? 0.823 6.226 -9.597 1.00 90.44 134 ILE A CA 1
ATOM 1059 C C . ILE A 1 134 ? 1.427 4.866 -9.969 1.00 90.44 134 ILE A C 1
ATOM 1061 O O . ILE A 1 134 ? 2.631 4.781 -10.209 1.00 90.44 134 ILE A O 1
ATOM 1065 N N . ALA A 1 135 ? 0.605 3.816 -10.065 1.00 90.25 135 ALA A N 1
ATOM 1066 C CA . ALA A 1 135 ? 1.062 2.472 -10.421 1.00 90.25 135 ALA A CA 1
ATOM 1067 C C . ALA A 1 135 ? 1.734 2.446 -11.805 1.00 90.25 135 ALA A C 1
ATOM 1069 O O . ALA A 1 135 ? 2.832 1.910 -11.960 1.00 90.25 135 ALA A O 1
ATOM 1070 N N . GLY A 1 136 ? 1.108 3.073 -12.805 1.00 90.62 136 GLY A N 1
ATOM 1071 C CA . GLY A 1 136 ? 1.650 3.171 -14.161 1.00 90.62 136 GLY A CA 1
ATOM 1072 C C . GLY A 1 136 ? 2.912 4.034 -14.237 1.00 90.62 136 GLY A C 1
ATOM 1073 O O . GLY A 1 136 ? 3.874 3.669 -14.919 1.00 90.62 136 GLY A O 1
ATOM 1074 N N . SER A 1 137 ? 2.946 5.142 -13.493 1.00 90.50 137 SER A N 1
ATOM 1075 C CA . SER A 1 137 ? 4.119 6.019 -13.409 1.00 90.50 137 SER A CA 1
ATOM 1076 C C . SER A 1 137 ? 5.316 5.301 -12.794 1.00 90.50 137 SER A C 1
ATOM 1078 O O . SER A 1 137 ? 6.420 5.408 -13.324 1.00 90.50 137 SER A O 1
ATOM 1080 N N . LEU A 1 138 ? 5.102 4.517 -11.732 1.00 90.81 138 LEU A N 1
ATOM 1081 C CA . LEU A 1 138 ? 6.155 3.713 -11.113 1.00 90.81 138 LEU A CA 1
ATOM 1082 C C . LEU A 1 138 ? 6.658 2.611 -12.052 1.00 90.81 138 LEU A C 1
ATOM 1084 O O . LEU A 1 138 ? 7.865 2.439 -12.186 1.00 90.81 138 LEU A O 1
ATOM 1088 N N . ALA A 1 139 ? 5.763 1.908 -12.752 1.00 88.94 139 ALA A N 1
ATOM 1089 C CA . ALA A 1 139 ? 6.158 0.897 -13.737 1.00 88.94 139 ALA A CA 1
ATOM 1090 C C . ALA A 1 139 ? 7.033 1.490 -14.857 1.00 88.94 139 ALA A C 1
ATOM 1092 O O . ALA A 1 139 ? 8.039 0.899 -15.246 1.00 88.94 139 ALA A O 1
ATOM 1093 N N . THR A 1 140 ? 6.674 2.684 -15.337 1.00 88.69 140 THR A N 1
ATOM 1094 C CA . THR A 1 140 ? 7.437 3.402 -16.368 1.00 88.69 140 THR A CA 1
ATOM 1095 C C . THR A 1 140 ? 8.789 3.875 -15.836 1.00 88.69 140 THR A C 1
ATOM 1097 O O . THR A 1 140 ? 9.795 3.728 -16.523 1.00 88.69 140 THR A O 1
ATOM 1100 N N . LEU A 1 141 ? 8.833 4.410 -14.610 1.00 89.19 141 LEU A N 1
ATOM 1101 C CA . LEU A 1 141 ? 10.082 4.821 -13.964 1.00 89.19 141 LEU A CA 1
ATOM 1102 C C . LEU A 1 141 ? 11.030 3.638 -13.775 1.00 89.19 141 LEU A C 1
ATOM 1104 O O . LEU A 1 141 ? 12.194 3.746 -14.130 1.00 89.19 141 LEU A O 1
ATOM 1108 N N . LEU A 1 142 ? 10.539 2.493 -13.301 1.00 85.88 142 LEU A N 1
ATOM 1109 C CA . LEU A 1 142 ? 11.361 1.290 -13.145 1.00 85.88 142 LEU A CA 1
ATOM 1110 C C . LEU A 1 142 ? 11.968 0.819 -14.467 1.00 85.88 142 LEU A C 1
ATOM 1112 O O . LEU A 1 142 ? 13.139 0.454 -14.505 1.00 85.88 142 LEU A O 1
ATOM 1116 N N . GLN A 1 143 ? 11.194 0.865 -15.552 1.00 83.44 143 GLN A N 1
ATOM 1117 C CA . GLN A 1 143 ? 11.699 0.546 -16.885 1.00 83.44 143 GLN A CA 1
ATOM 1118 C C . GLN A 1 143 ? 12.769 1.551 -17.354 1.00 83.44 143 GLN A C 1
ATOM 1120 O O . GLN A 1 143 ? 13.743 1.161 -17.993 1.00 83.44 143 GLN A O 1
ATOM 1125 N N . GLN A 1 144 ? 12.606 2.840 -17.041 1.00 83.81 144 GLN A N 1
ATOM 1126 C CA . GLN A 1 144 ? 13.584 3.879 -17.380 1.00 83.81 144 GLN A CA 1
ATOM 1127 C C . GLN A 1 144 ? 14.885 3.721 -16.582 1.00 83.81 144 GLN A C 1
ATOM 1129 O O . GLN A 1 144 ? 15.955 3.688 -17.185 1.00 83.81 144 GLN A O 1
ATOM 1134 N N . GLU A 1 145 ? 14.798 3.554 -15.260 1.00 81.12 145 GLU A N 1
ATOM 1135 C CA . GLU A 1 145 ? 15.970 3.361 -14.399 1.00 81.12 145 GLU A CA 1
ATOM 1136 C C . GLU A 1 145 ? 16.748 2.099 -14.782 1.00 81.12 145 GLU A C 1
ATOM 1138 O O . GLU A 1 145 ? 17.973 2.119 -14.803 1.00 81.12 145 GLU A O 1
ATOM 1143 N N . GLU A 1 146 ? 16.065 1.008 -15.138 1.00 75.94 146 GLU A N 1
ATOM 1144 C CA . GLU A 1 146 ? 16.729 -0.222 -15.582 1.00 75.94 146 GLU A CA 1
ATOM 1145 C C . GLU A 1 146 ? 17.493 -0.018 -16.898 1.00 75.94 146 GLU A C 1
ATOM 1147 O O . GLU A 1 146 ? 18.662 -0.405 -17.019 1.00 75.94 146 GLU A O 1
ATOM 1152 N N . LYS A 1 147 ? 16.870 0.672 -17.858 1.00 76.44 147 LYS A N 1
ATOM 1153 C CA . LYS A 1 147 ? 17.490 0.993 -19.144 1.00 76.44 147 LYS A CA 1
ATOM 1154 C C . LYS A 1 147 ? 18.696 1.924 -18.992 1.00 76.44 147 LYS A C 1
ATOM 1156 O O . LYS A 1 147 ? 19.699 1.736 -19.679 1.00 76.44 147 LYS A O 1
ATOM 1161 N N . GLU A 1 148 ? 18.610 2.924 -18.118 1.00 73.81 148 GLU A N 1
ATOM 1162 C CA . GLU A 1 148 ? 19.660 3.931 -17.929 1.00 73.81 148 GLU A CA 1
ATOM 1163 C C . GLU A 1 148 ? 20.798 3.442 -17.029 1.00 73.81 148 GLU A C 1
ATOM 1165 O O . GLU A 1 148 ? 21.967 3.580 -17.394 1.00 73.81 148 GLU A O 1
ATOM 1170 N N . ALA A 1 149 ? 20.478 2.845 -15.879 1.00 69.81 149 ALA A N 1
ATOM 1171 C CA . ALA A 1 149 ? 21.475 2.422 -14.901 1.00 69.81 149 ALA A CA 1
ATOM 1172 C C . ALA A 1 149 ? 22.168 1.118 -15.310 1.00 69.81 149 ALA A C 1
ATOM 1174 O O . ALA A 1 149 ? 23.374 0.975 -15.105 1.00 69.81 149 ALA A O 1
ATOM 1175 N N . TRP A 1 150 ? 21.427 0.164 -15.883 1.00 67.94 150 TRP A N 1
ATOM 1176 C CA . TRP A 1 150 ? 21.927 -1.193 -16.125 1.00 67.94 150 TRP A CA 1
ATOM 1177 C C . TRP A 1 150 ? 22.039 -1.567 -17.602 1.00 67.94 150 TRP A C 1
ATOM 1179 O O . TRP A 1 150 ? 22.648 -2.593 -17.906 1.00 67.94 150 TRP A O 1
ATOM 1189 N N . LYS A 1 151 ? 21.529 -0.739 -18.530 1.00 63.62 151 LYS A N 1
ATOM 1190 C CA . LYS A 1 151 ? 21.525 -1.010 -19.986 1.00 63.62 151 LYS A CA 1
ATO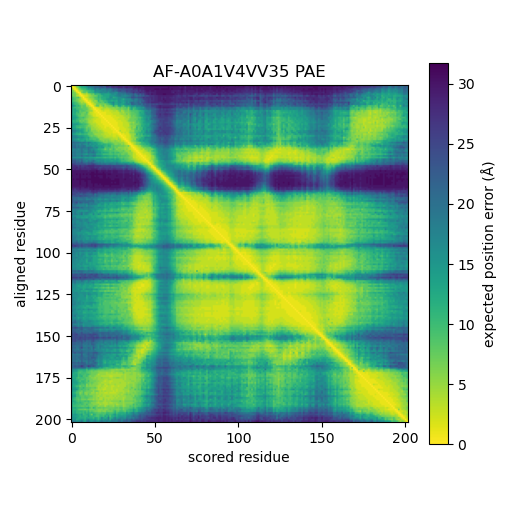M 1191 C C . LYS A 1 151 ? 20.966 -2.390 -20.338 1.00 63.62 151 LYS A C 1
ATOM 1193 O O . LYS A 1 151 ? 21.338 -2.996 -21.345 1.00 63.62 151 LYS A O 1
ATOM 1198 N N . MET A 1 152 ? 20.099 -2.895 -19.479 1.00 64.25 152 MET A N 1
ATOM 1199 C CA . MET A 1 152 ? 19.359 -4.121 -19.686 1.00 64.25 152 MET A CA 1
ATOM 1200 C C . MET A 1 152 ? 17.954 -3.731 -20.185 1.00 64.25 152 MET A C 1
ATOM 1202 O O . MET A 1 152 ? 17.539 -2.580 -20.044 1.00 64.25 152 MET A O 1
ATOM 1206 N N . ASN A 1 153 ? 17.274 -4.641 -20.886 1.00 64.69 153 ASN A N 1
ATOM 1207 C CA . ASN A 1 153 ? 15.916 -4.436 -21.409 1.00 64.69 153 ASN A CA 1
ATOM 1208 C C . ASN A 1 153 ? 14.992 -5.522 -20.847 1.00 64.69 153 ASN A C 1
ATOM 1210 O O . ASN A 1 153 ? 14.266 -6.208 -21.571 1.00 64.69 153 ASN A O 1
ATOM 1214 N N . ASN A 1 154 ? 15.106 -5.739 -19.540 1.00 70.56 154 ASN A N 1
ATOM 1215 C CA . ASN A 1 154 ? 14.559 -6.911 -18.876 1.00 70.56 154 ASN A CA 1
ATOM 1216 C C . ASN A 1 154 ? 13.169 -6.657 -18.305 1.00 70.56 154 ASN A C 1
ATOM 1218 O O . ASN A 1 154 ? 12.466 -7.618 -17.999 1.00 70.56 154 ASN A O 1
ATOM 1222 N N . LEU A 1 155 ? 12.739 -5.399 -18.176 1.00 74.69 155 LEU A N 1
ATOM 1223 C CA . LEU A 1 155 ? 11.403 -5.059 -17.691 1.00 74.69 155 LEU A CA 1
ATOM 1224 C C . LEU A 1 155 ? 10.452 -4.697 -18.834 1.00 74.69 155 LEU A C 1
ATOM 1226 O O . LEU A 1 155 ? 10.615 -3.690 -19.528 1.00 74.69 155 LEU A O 1
ATOM 1230 N N . ARG A 1 156 ? 9.381 -5.484 -18.979 1.00 77.88 156 ARG A N 1
ATOM 1231 C CA . ARG A 1 156 ? 8.301 -5.197 -19.932 1.00 77.88 156 ARG A CA 1
ATOM 1232 C C . ARG A 1 156 ? 6.949 -5.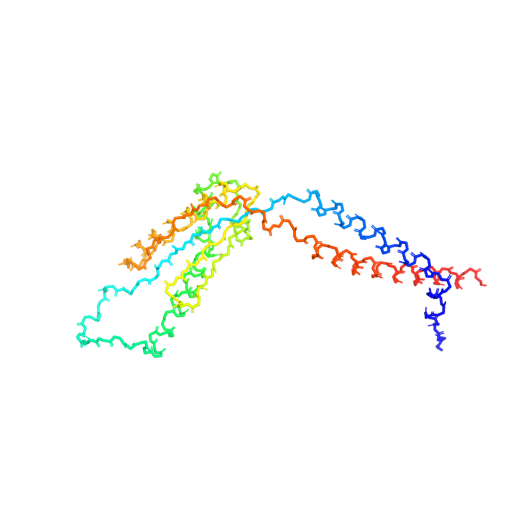165 -19.241 1.00 77.88 156 ARG A C 1
ATOM 1234 O O . ARG A 1 156 ? 6.548 -6.138 -18.616 1.00 77.88 156 ARG A O 1
ATOM 1241 N N . ILE A 1 157 ? 6.215 -4.071 -19.397 1.00 81.12 157 ILE A N 1
ATOM 1242 C CA . ILE A 1 157 ? 4.838 -3.959 -18.904 1.00 81.12 157 ILE A CA 1
ATOM 1243 C C . ILE A 1 157 ? 3.954 -4.894 -19.744 1.00 81.12 157 ILE A C 1
ATOM 1245 O O . ILE A 1 157 ? 3.889 -4.743 -20.964 1.00 81.12 157 ILE A O 1
ATOM 1249 N N . ILE A 1 158 ? 3.315 -5.880 -19.108 1.00 79.81 158 ILE A N 1
ATOM 1250 C CA . ILE A 1 158 ? 2.370 -6.793 -19.778 1.00 79.81 158 ILE A CA 1
ATOM 1251 C C . ILE A 1 158 ? 0.955 -6.253 -19.643 1.00 79.81 158 ILE A C 1
ATOM 1253 O O . ILE A 1 158 ? 0.203 -6.226 -20.613 1.00 79.81 158 ILE A O 1
ATOM 1257 N N . ILE A 1 159 ? 0.599 -5.840 -18.427 1.00 79.50 159 ILE A N 1
ATOM 1258 C CA . ILE A 1 159 ? -0.727 -5.326 -18.107 1.00 79.50 159 ILE A CA 1
ATOM 1259 C C . ILE A 1 159 ? -0.533 -3.889 -17.636 1.00 79.50 159 ILE A C 1
ATOM 1261 O O . ILE A 1 159 ? 0.106 -3.696 -16.599 1.00 79.50 159 ILE A O 1
ATOM 1265 N N . PRO A 1 160 ? -1.019 -2.890 -18.395 1.00 82.94 160 PRO A N 1
ATOM 1266 C CA . PRO A 1 160 ? -0.93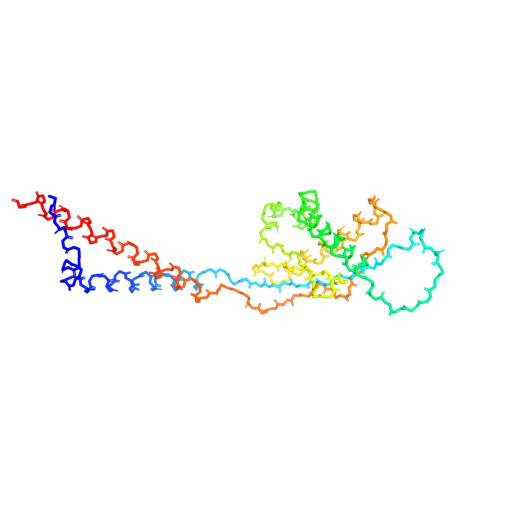7 -1.498 -17.983 1.00 82.94 160 PRO A CA 1
ATOM 1267 C C . PRO A 1 160 ? -1.782 -1.266 -16.728 1.00 82.94 160 PRO A C 1
ATOM 1269 O O . PRO A 1 160 ? -2.739 -1.993 -16.462 1.00 82.94 160 PRO A O 1
ATOM 1272 N N . ALA A 1 161 ? -1.439 -0.228 -15.966 1.00 81.88 161 ALA A N 1
ATOM 1273 C CA . ALA A 1 161 ? -2.201 0.131 -14.780 1.00 81.88 161 ALA A CA 1
ATOM 1274 C C . ALA A 1 161 ? -3.625 0.551 -15.167 1.00 81.88 161 ALA A C 1
ATOM 1276 O O . ALA A 1 161 ? -3.808 1.514 -15.912 1.00 81.88 161 ALA A O 1
ATOM 1277 N N . SER A 1 162 ? -4.620 -0.162 -14.642 1.00 80.62 162 SER A N 1
ATOM 1278 C CA . SER A 1 162 ? -6.034 0.169 -14.815 1.00 80.62 162 SER A CA 1
ATOM 1279 C C . SER A 1 162 ? -6.626 0.631 -13.483 1.00 80.62 162 SER A C 1
ATOM 1281 O O . SER A 1 162 ? -6.282 0.058 -12.444 1.00 80.62 162 SER A O 1
ATOM 1283 N N . PRO A 1 163 ? -7.513 1.642 -13.478 1.00 80.25 163 PRO A N 1
ATOM 1284 C CA . PRO A 1 163 ? -8.292 1.965 -12.292 1.00 80.25 163 PRO A CA 1
ATOM 1285 C C . PRO A 1 163 ? -9.227 0.792 -11.981 1.00 80.25 163 PRO A C 1
ATOM 1287 O O . PRO A 1 163 ? -10.028 0.395 -12.826 1.00 80.25 163 PRO A O 1
ATOM 1290 N N . ASP A 1 164 ? -9.102 0.218 -10.785 1.00 79.12 164 ASP A N 1
ATOM 1291 C CA . ASP A 1 164 ? -10.091 -0.715 -10.243 1.00 79.12 164 ASP A CA 1
ATOM 1292 C C . ASP A 1 164 ? -10.984 0.055 -9.265 1.00 79.12 164 ASP A C 1
ATOM 1294 O O . ASP A 1 164 ? -10.535 0.558 -8.231 1.00 79.12 164 ASP A O 1
ATOM 1298 N N . GLU A 1 165 ? -12.263 0.167 -9.610 1.00 74.81 165 GLU A N 1
ATOM 1299 C CA . GLU A 1 165 ? -13.271 0.857 -8.801 1.00 74.81 165 GLU A CA 1
ATOM 1300 C C . GLU A 1 165 ? -13.745 0.010 -7.609 1.00 74.81 165 GLU A C 1
ATOM 1302 O O . GLU A 1 165 ? -14.530 0.468 -6.772 1.00 74.81 165 GLU A O 1
ATOM 1307 N N . ARG A 1 166 ? -13.265 -1.233 -7.479 1.00 72.19 166 ARG A N 1
ATOM 1308 C CA . ARG A 1 166 ? -13.568 -2.075 -6.322 1.00 72.19 166 ARG A CA 1
ATOM 1309 C C . ARG A 1 166 ? -12.894 -1.519 -5.070 1.00 72.19 166 ARG A C 1
ATOM 1311 O O . ARG A 1 166 ? -11.675 -1.373 -4.982 1.00 72.19 166 ARG A O 1
ATOM 1318 N N . ARG A 1 167 ? -13.707 -1.262 -4.045 1.00 69.31 167 ARG A N 1
ATOM 1319 C CA . ARG A 1 167 ? -13.227 -0.856 -2.718 1.00 69.31 167 ARG A CA 1
ATOM 1320 C C . ARG A 1 167 ? -12.525 -2.034 -2.046 1.00 69.31 167 ARG A C 1
ATOM 1322 O O . ARG A 1 167 ? -13.144 -3.064 -1.797 1.00 69.31 167 ARG A O 1
ATOM 1329 N N . VAL A 1 168 ? -11.249 -1.861 -1.712 1.00 73.62 168 VAL A N 1
ATOM 1330 C CA . VAL A 1 168 ? -10.425 -2.863 -1.010 1.00 73.62 168 VAL A CA 1
ATOM 1331 C C . VAL A 1 168 ? -10.294 -2.594 0.494 1.00 73.62 168 VAL A C 1
ATOM 1333 O O . VAL A 1 168 ? -9.628 -3.344 1.206 1.00 73.62 168 VAL A O 1
ATOM 1336 N N . GLY A 1 169 ? -10.901 -1.517 0.997 1.00 67.44 169 GLY A N 1
ATOM 1337 C CA . GLY A 1 169 ? -10.961 -1.209 2.426 1.00 67.44 169 GLY A CA 1
ATOM 1338 C C . GLY A 1 169 ? -11.844 0.005 2.745 1.00 67.44 169 GLY A C 1
ATOM 1339 O O . GLY A 1 169 ? -12.288 0.685 1.815 1.00 67.44 169 GLY A O 1
ATOM 1340 N N . PRO A 1 170 ? -12.064 0.316 4.039 1.00 63.91 170 PRO A N 1
ATOM 1341 C CA . PRO A 1 170 ? -11.522 -0.357 5.229 1.00 63.91 170 PRO A CA 1
ATOM 1342 C C . PRO A 1 170 ? -12.211 -1.696 5.549 1.00 63.91 170 PRO A C 1
ATOM 1344 O O . PRO A 1 170 ? -13.409 -1.871 5.347 1.00 63.91 170 PRO A O 1
ATOM 1347 N N . ASN A 1 171 ? -11.442 -2.662 6.064 1.00 71.50 171 ASN A N 1
ATOM 1348 C CA . ASN A 1 171 ? -11.982 -3.954 6.489 1.00 71.50 171 ASN A CA 1
ATOM 1349 C C . ASN A 1 171 ? -12.750 -3.780 7.801 1.00 71.50 171 ASN A C 1
ATOM 1351 O O . ASN A 1 171 ? -12.149 -3.809 8.877 1.00 71.50 171 ASN A O 1
ATOM 1355 N N . ILE A 1 172 ? -14.074 -3.640 7.700 1.00 73.94 172 ILE A N 1
ATOM 1356 C CA . ILE A 1 172 ? -14.985 -3.445 8.841 1.00 73.94 172 ILE A CA 1
ATOM 1357 C C . ILE A 1 172 ? -14.728 -4.478 9.942 1.00 73.94 172 ILE A C 1
ATOM 1359 O O . ILE A 1 172 ? -14.639 -4.121 11.114 1.00 73.94 172 ILE A O 1
ATOM 1363 N N . PHE A 1 173 ? -14.512 -5.740 9.564 1.00 76.94 173 PHE A N 1
ATOM 1364 C CA . PHE A 1 173 ? -14.226 -6.820 10.507 1.00 76.94 173 PHE A CA 1
ATOM 1365 C C . PHE A 1 173 ? -12.966 -6.568 11.350 1.00 76.94 173 PHE A C 1
ATOM 1367 O O . PHE A 1 173 ? -12.983 -6.763 12.562 1.00 76.94 173 PHE A O 1
ATOM 1374 N N . LEU A 1 174 ? -11.883 -6.086 10.731 1.00 79.69 174 LEU A N 1
ATOM 1375 C CA . LEU A 1 174 ? -10.624 -5.831 11.433 1.00 79.69 174 LEU A CA 1
ATOM 1376 C C . LEU A 1 174 ? -10.746 -4.622 12.371 1.00 79.69 174 LEU A C 1
ATOM 1378 O O . LEU A 1 174 ? -10.235 -4.655 13.488 1.00 79.69 174 LEU A O 1
ATOM 1382 N N . CYS A 1 175 ? -11.463 -3.579 11.943 1.00 79.69 175 CYS A N 1
ATOM 1383 C CA . CYS A 1 175 ? -11.755 -2.416 12.781 1.00 79.69 175 CYS A CA 1
ATOM 1384 C C . CYS A 1 175 ? -12.636 -2.784 13.981 1.00 79.69 175 CYS A C 1
ATOM 1386 O O . CYS A 1 175 ? -12.331 -2.369 15.097 1.00 79.69 175 CYS A O 1
ATOM 1388 N N . MET A 1 176 ? -13.682 -3.593 13.781 1.00 80.50 176 MET A N 1
ATOM 1389 C CA . MET A 1 176 ? -14.526 -4.087 14.875 1.00 80.50 176 MET A CA 1
ATOM 1390 C C . MET A 1 176 ? -13.739 -4.953 15.857 1.00 80.50 176 MET A C 1
ATOM 1392 O O . MET A 1 176 ? -13.879 -4.781 17.064 1.00 80.50 176 MET A O 1
ATOM 1396 N N . LEU A 1 177 ? -12.881 -5.846 15.359 1.00 85.62 177 LEU A N 1
ATOM 1397 C CA . LEU A 1 177 ? -12.057 -6.704 16.208 1.00 85.62 177 LEU A CA 1
ATOM 1398 C C . LEU A 1 177 ? -11.060 -5.883 17.041 1.00 85.62 177 LEU A C 1
ATOM 1400 O O . LEU A 1 177 ? -10.955 -6.086 18.249 1.00 85.62 177 L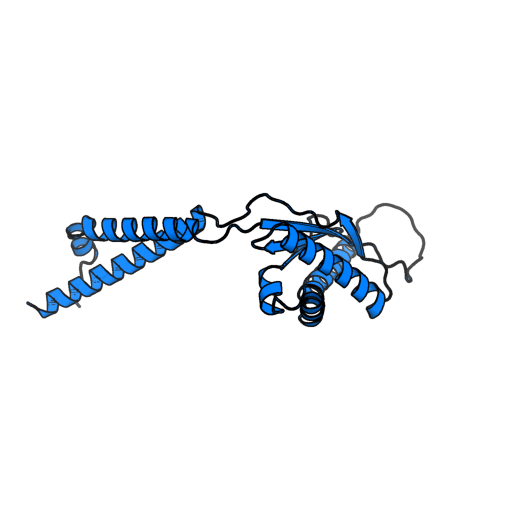EU A O 1
ATOM 1404 N N . ALA A 1 178 ? -10.387 -4.906 16.426 1.00 84.75 178 ALA A N 1
ATOM 1405 C CA . ALA A 1 178 ? -9.485 -3.997 17.131 1.00 84.75 178 ALA A CA 1
ATOM 1406 C C . ALA A 1 178 ? -10.221 -3.144 18.182 1.00 84.75 178 ALA A C 1
ATOM 1408 O O . ALA A 1 178 ? -9.748 -3.016 19.310 1.00 84.75 178 ALA A O 1
ATOM 1409 N N . ALA A 1 179 ? -11.396 -2.604 17.840 1.00 85.44 179 ALA A N 1
ATOM 1410 C CA . ALA A 1 179 ? -12.215 -1.818 18.759 1.00 85.44 179 ALA A CA 1
ATOM 1411 C C . ALA A 1 179 ? -12.752 -2.658 19.930 1.00 85.44 179 ALA A C 1
ATOM 1413 O O . ALA A 1 179 ? -12.744 -2.193 21.067 1.00 85.44 179 ALA A O 1
ATOM 1414 N N . GLY A 1 180 ? -13.156 -3.907 19.677 1.00 86.00 180 GLY A N 1
ATOM 1415 C CA . GLY A 1 180 ? -13.586 -4.842 20.716 1.00 86.00 180 GLY A CA 1
ATOM 1416 C C . GLY A 1 180 ? -12.468 -5.172 21.707 1.00 86.00 180 GLY A C 1
ATOM 1417 O O . GLY A 1 180 ? -12.675 -5.085 22.916 1.00 86.00 180 GLY A O 1
ATOM 1418 N N . LEU A 1 181 ? -11.261 -5.474 21.211 1.00 88.88 181 LEU A N 1
ATOM 1419 C CA . LEU A 1 181 ? -10.089 -5.726 22.059 1.00 88.88 181 LEU A CA 1
ATOM 1420 C C . LEU A 1 181 ? -9.702 -4.492 22.887 1.00 88.88 181 LEU A C 1
ATOM 1422 O O . LEU A 1 181 ? -9.452 -4.608 24.086 1.00 88.88 181 LEU A O 1
ATOM 1426 N N . ALA A 1 182 ? -9.705 -3.305 22.273 1.00 86.62 182 ALA A N 1
ATOM 1427 C CA . ALA A 1 182 ? -9.450 -2.054 22.981 1.00 86.62 182 ALA A CA 1
ATOM 1428 C C . ALA A 1 182 ? -10.514 -1.782 24.060 1.00 86.62 182 ALA A C 1
ATOM 1430 O O . ALA A 1 182 ? -10.169 -1.456 25.195 1.00 86.62 182 ALA A O 1
ATOM 1431 N N . GLY A 1 183 ? -11.798 -1.976 23.741 1.00 86.31 183 GLY A N 1
ATOM 1432 C CA . GLY A 1 183 ? -12.905 -1.820 24.688 1.00 86.31 183 GLY A CA 1
ATOM 1433 C C . GLY A 1 183 ? -12.804 -2.770 25.879 1.00 86.31 183 GLY A C 1
ATOM 1434 O O . GLY A 1 183 ? -13.023 -2.362 27.019 1.00 86.31 183 GLY A O 1
ATOM 1435 N N . MET A 1 184 ? -12.390 -4.015 25.639 1.00 85.88 184 MET A N 1
ATOM 1436 C CA . MET A 1 184 ? -12.175 -5.006 26.693 1.00 85.88 184 MET A CA 1
ATOM 1437 C C . MET A 1 184 ? -11.041 -4.595 27.646 1.00 85.88 184 MET A C 1
ATOM 1439 O O . MET A 1 184 ? -11.208 -4.674 28.864 1.00 85.88 184 MET A O 1
ATOM 1443 N N . LEU A 1 185 ? -9.921 -4.090 27.115 1.00 88.44 185 LEU A N 1
ATOM 1444 C CA . LEU A 1 185 ? -8.812 -3.578 27.929 1.00 88.44 185 LEU A CA 1
ATOM 1445 C C . LEU A 1 185 ? -9.233 -2.368 28.772 1.00 88.44 185 LEU A C 1
ATOM 1447 O O . LEU A 1 185 ? -8.984 -2.338 29.978 1.00 88.44 185 LEU A O 1
ATOM 1451 N N . VAL A 1 186 ? -9.924 -1.399 28.162 1.00 86.56 186 VAL A N 1
ATOM 1452 C CA . VAL A 1 186 ? -10.440 -0.209 28.861 1.00 86.56 186 VAL A CA 1
ATOM 1453 C C . VAL A 1 186 ? -11.410 -0.608 29.971 1.00 86.56 186 VAL A C 1
ATOM 1455 O O . VAL A 1 186 ? -11.349 -0.065 31.074 1.00 86.56 186 VAL A O 1
ATOM 1458 N N . SER A 1 187 ? -12.268 -1.596 29.715 1.00 82.81 187 SER A N 1
ATOM 1459 C CA . SER A 1 187 ? -13.191 -2.102 30.724 1.00 82.81 187 SER A CA 1
ATOM 1460 C C . SER A 1 187 ? -12.470 -2.700 31.930 1.00 82.81 187 SER A C 1
ATOM 1462 O O . SER A 1 187 ? -12.906 -2.493 33.061 1.00 82.81 187 SER A O 1
ATOM 1464 N N . PHE A 1 188 ? -11.384 -3.440 31.708 1.00 82.75 188 PHE A N 1
ATOM 1465 C CA . PHE A 1 188 ? -10.620 -4.057 32.792 1.00 82.75 188 PHE A CA 1
ATOM 1466 C C . PHE A 1 188 ? -9.953 -2.995 33.676 1.00 82.75 188 PHE A C 1
ATOM 1468 O O . PHE A 1 188 ? -10.019 -3.069 34.903 1.00 82.75 188 PHE A O 1
ATOM 1475 N N . ILE A 1 189 ? -9.385 -1.959 33.047 1.00 85.56 189 ILE A N 1
ATOM 1476 C CA . ILE A 1 189 ? -8.772 -0.818 33.739 1.00 85.56 189 ILE A CA 1
ATOM 1477 C C . ILE A 1 189 ? -9.817 -0.069 34.577 1.00 85.56 189 ILE A C 1
ATOM 1479 O O . ILE A 1 189 ? -9.573 0.208 35.750 1.00 85.56 189 ILE A O 1
ATOM 1483 N N . LEU A 1 190 ? -10.996 0.218 34.015 1.00 82.75 190 LEU A N 1
ATOM 1484 C CA . LEU A 1 190 ? -12.071 0.914 34.732 1.00 82.75 190 LEU A CA 1
ATOM 1485 C C . LEU A 1 190 ? -12.541 0.148 35.973 1.00 82.75 190 LEU A C 1
ATOM 1487 O O . LEU A 1 190 ? -12.726 0.751 37.032 1.00 82.75 190 LEU A O 1
ATOM 1491 N N . VAL A 1 191 ? -12.710 -1.173 35.863 1.00 82.50 191 VAL A N 1
ATOM 1492 C CA . VAL A 1 191 ? -13.113 -2.016 36.999 1.00 82.50 191 VAL A CA 1
ATOM 1493 C C . VAL A 1 191 ? -12.035 -2.018 38.085 1.00 82.50 191 VAL A C 1
ATOM 1495 O O . VAL A 1 191 ? -12.365 -1.849 39.258 1.00 82.50 191 VAL A O 1
ATOM 1498 N N . ALA A 1 192 ? -10.758 -2.135 37.712 1.00 80.94 192 ALA A N 1
ATOM 1499 C CA . ALA A 1 192 ? -9.648 -2.104 38.664 1.00 80.94 192 ALA A CA 1
ATOM 1500 C C . ALA A 1 192 ? -9.553 -0.760 39.411 1.00 80.94 192 ALA A C 1
ATOM 1502 O O . ALA A 1 192 ? -9.438 -0.742 40.637 1.00 80.94 192 ALA A O 1
ATOM 1503 N N . VAL A 1 193 ? -9.666 0.365 38.695 1.00 83.31 193 VAL A N 1
ATOM 1504 C CA . VAL A 1 193 ? -9.623 1.714 39.290 1.00 83.31 193 VAL A CA 1
ATOM 1505 C C . VAL A 1 193 ? -10.791 1.937 40.251 1.00 83.31 193 VAL A C 1
ATOM 1507 O O . VAL A 1 193 ? -10.596 2.449 41.353 1.00 83.31 193 VAL A O 1
ATOM 1510 N N . MET A 1 194 ? -12.004 1.526 39.872 1.00 76.62 194 MET A N 1
ATOM 1511 C CA . MET A 1 194 ? -13.168 1.646 40.754 1.00 76.62 194 MET A CA 1
ATOM 1512 C C . MET A 1 194 ? -13.069 0.746 41.988 1.00 76.62 194 MET A C 1
ATOM 1514 O O . MET A 1 194 ? -13.463 1.172 43.073 1.00 76.62 194 MET A O 1
ATOM 1518 N N . GLY A 1 195 ? -12.524 -0.466 41.846 1.00 77.19 195 GLY A N 1
ATOM 1519 C CA . GLY A 1 195 ? -12.238 -1.343 42.982 1.00 77.19 195 GLY A CA 1
ATOM 1520 C C . GLY A 1 195 ? -11.269 -0.692 43.972 1.00 77.19 195 GLY A C 1
ATOM 1521 O O . GLY A 1 195 ? -11.544 -0.653 45.170 1.00 77.19 195 GLY A O 1
ATOM 1522 N N . TYR A 1 196 ? -10.192 -0.090 43.465 1.00 79.12 196 TYR A N 1
ATOM 1523 C CA . TYR A 1 196 ? -9.201 0.610 44.284 1.00 79.12 196 TYR A CA 1
ATOM 1524 C C . TYR A 1 196 ? -9.774 1.847 45.001 1.00 79.12 196 TYR A C 1
ATOM 1526 O O . TYR A 1 196 ? -9.524 2.050 46.186 1.00 79.12 196 TYR A O 1
ATOM 1534 N N . LEU A 1 197 ? -10.600 2.652 44.321 1.00 78.44 197 LEU A N 1
ATOM 1535 C CA . LEU A 1 197 ? -11.252 3.832 44.913 1.00 78.44 197 LEU A CA 1
ATOM 1536 C C . LEU A 1 197 ? -12.249 3.486 46.028 1.00 78.44 197 LEU A C 1
ATOM 1538 O O . LEU A 1 197 ? -12.496 4.317 46.901 1.00 78.44 197 LEU A O 1
ATOM 1542 N N . ARG A 1 198 ? -12.848 2.290 45.990 1.00 69.69 198 ARG A N 1
ATOM 1543 C CA . ARG A 1 198 ? -13.800 1.831 47.008 1.00 69.69 198 ARG A CA 1
ATOM 1544 C C . ARG A 1 198 ? -13.086 1.379 48.283 1.00 69.69 198 ARG A C 1
ATOM 1546 O O . ARG A 1 198 ? -13.518 1.765 49.359 1.00 69.69 198 ARG A O 1
ATOM 1553 N N . LEU A 1 199 ? -11.958 0.678 48.139 1.00 69.75 199 LEU A N 1
ATOM 1554 C CA . LEU A 1 199 ? -11.073 0.276 49.243 1.00 69.75 199 LEU A CA 1
ATOM 1555 C C . LEU A 1 199 ? -10.476 1.461 50.017 1.00 69.75 199 LEU A C 1
ATOM 1557 O O . LEU A 1 199 ? -10.113 1.303 51.169 1.00 69.75 199 LEU A O 1
ATOM 1561 N N . TRP A 1 200 ? -10.352 2.635 49.391 1.00 63.53 200 TRP A N 1
ATOM 1562 C CA . TRP A 1 200 ? -9.832 3.849 50.039 1.00 63.53 200 TRP A CA 1
ATOM 1563 C C . TRP A 1 200 ? -10.910 4.681 50.756 1.00 63.53 200 TRP A C 1
ATOM 1565 O O . TRP A 1 200 ? -10.591 5.689 51.383 1.00 63.53 200 TRP A O 1
ATOM 1575 N N . ARG A 1 201 ? -12.194 4.332 50.587 1.00 61.22 201 ARG A N 1
ATOM 1576 C CA . ARG A 1 201 ? -13.341 5.050 51.172 1.00 61.22 201 ARG A CA 1
ATOM 1577 C C . ARG A 1 201 ? -13.920 4.342 52.404 1.00 61.22 201 ARG A C 1
ATOM 1579 O O . ARG A 1 201 ? -14.649 4.986 53.154 1.00 61.22 201 ARG A O 1
ATOM 1586 N N . GLU A 1 202 ? -13.629 3.056 52.571 1.00 48.84 202 GLU A N 1
ATOM 1587 C CA . GLU A 1 202 ? -13.878 2.280 53.797 1.00 48.84 202 GLU A CA 1
ATOM 1588 C C . GLU A 1 202 ? -12.676 2.387 54.743 1.00 48.84 202 GLU A C 1
ATOM 1590 O O . GLU A 1 202 ? -12.917 2.454 55.969 1.00 48.84 202 GLU A O 1
#

Solvent-accessible surface area (backbone atoms only — not comparable to full-atom values): 10972 Å² total; per-residue (Å²): 132,82,80,77,60,59,72,60,59,45,64,79,40,43,69,59,47,52,49,42,30,52,51,26,32,53,51,24,48,52,51,48,72,70,48,74,51,27,17,45,8,47,24,35,30,36,60,49,80,69,90,81,81,78,93,66,89,79,82,77,101,64,93,42,73,67,59,55,52,48,37,51,48,53,52,49,52,52,37,53,48,63,68,27,69,70,49,30,44,56,44,19,62,74,60,74,59,79,44,54,46,71,54,49,58,74,29,47,46,64,44,73,43,98,83,46,42,37,39,39,35,36,17,48,28,77,43,26,62,58,12,9,52,52,32,37,50,47,54,52,48,53,41,48,51,40,39,70,76,66,70,41,85,26,64,43,79,74,41,72,39,43,58,30,86,60,69,78,30,68,60,55,68,60,41,34,51,52,24,36,54,50,19,49,54,53,37,52,52,52,52,52,53,53,54,54,58,51,69,74,72,111

Secondary structure (DSSP, 8-state):
-----HHHHHHHTHHHHHHHHHHHHHHHHHHHHHSPPEEEEEEEEEE----SS-----------HHHHHHHHHHHHHHHHHHTSHHHHHHHHHHTTT-S-HHHHHHHEEEEE-TTSSEEEEEEEESSHHHHHHHHHHHHHHHHHHIIIII----EEEEEEEE---SEEE--HHHHHHHHHHHHHHHHHHHHHHHHHHHHTT-

Nearest PDB structures (foldseek):
  8tsi-assembly1_K  TM=6.222E-01  e=1.064E-07  Caldimonas thermodepolymerans
  8tsi-assembly1_J  TM=5.888E-01  e=1.290E-07  Caldimonas thermodepolymerans
  8tun-assembly1_G  TM=5.980E-01  e=4.084E-07  Caldimonas thermodepolymerans
  8tsl-assembly1_J  TM=5.526E-01  e=1.776E-07  Caldimonas thermodepolymerans
  8tun-assembly1_F  TM=5.644E-01  e=6.393E-07  Caldimonas thermodepolymerans

Mean predicted aligned error: 12.38 Å

Foldseek 3Di:
DDPPPLVVLCVVVVVVLVVLLVVLLVVLLVVFVVDFFKFKKKWKKFFADFPPDPPDDDDDDDPDVVVVVVLVVVLVVLQCVLLDQVLLVVLCVVLVVPDHSVRQSVFWGWDADPSSRMIMIMGMDSDLVSNLVSNQSSLVSSQVCCCPVPVGNGIDTPGRIDRDPDGPDDPSVVSSVVSSVVSNVVSSVVSVVVVVVVVVVD